Protein AF-A0A4D6LME3-F1 (afdb_monomer_lite)

Secondary structure (DSSP, 8-state):
-HHHHHHSSTTPPP-EEEEETTEEEEHHHHHTTSTTPPP-HHHHHHHHHHHHHHHHHHHSS-S-----THHHHHHHHHHTS-GGGSPPP-HHHHTT---SSS--HHHHTSHHHHHHHHHHHHHHTT--GGG---------PPP--SSSS-HHHHHHHHHHHTTSS--TTTSPPP---HHHHHHHHHHHHHHHHH-TT-TTHHHHHHHTTTT-

InterPro domains:
  IPR038765 Papain-like cysteine peptidase superfamily [SSF54001] (4-190)

Organism: Vigna unguiculata (NCBI:txid3917)

Radius of gyration: 19.84 Å; chains: 1; bounding box: 60×38×53 Å

Structure (mmCIF, N/CA/C/O backbone):
data_AF-A0A4D6LME3-F1
#
_entry.id   AF-A0A4D6LME3-F1
#
loop_
_atom_site.group_PDB
_atom_site.id
_atom_site.type_symbol
_atom_site.label_atom_id
_atom_site.label_alt_id
_atom_site.label_comp_id
_atom_site.label_asym_id
_atom_site.label_entity_id
_atom_site.label_seq_id
_atom_site.pdbx_PDB_ins_code
_atom_site.Cartn_x
_atom_site.Cartn_y
_atom_site.Cartn_z
_atom_site.occupancy
_atom_site.B_iso_or_equiv
_atom_site.auth_seq_id
_atom_site.auth_comp_id
_atom_site.auth_asym_id
_atom_site.auth_atom_id
_atom_site.pdbx_PDB_model_num
ATOM 1 N N . MET A 1 1 ? -17.700 8.109 11.557 1.00 62.59 1 MET A N 1
ATOM 2 C CA . MET A 1 1 ? -16.614 8.624 12.435 1.00 62.59 1 MET A CA 1
ATOM 3 C C . MET A 1 1 ? -16.270 7.686 13.594 1.00 62.59 1 MET A C 1
ATOM 5 O O . MET A 1 1 ? -15.086 7.544 13.867 1.00 62.59 1 MET A O 1
ATOM 9 N N . LYS A 1 2 ? -17.256 7.060 14.263 1.00 80.62 2 LYS A N 1
ATOM 10 C CA . LYS A 1 2 ? -17.036 6.135 15.393 1.00 80.62 2 LYS A CA 1
ATOM 11 C C . LYS A 1 2 ? -16.106 4.972 15.022 1.00 80.62 2 LYS A C 1
ATOM 13 O O . LYS A 1 2 ? -15.060 4.849 15.638 1.00 80.62 2 LYS A O 1
ATOM 18 N N . PHE A 1 3 ? -16.417 4.248 13.941 1.00 87.06 3 PHE A N 1
ATOM 19 C CA . PHE A 1 3 ? -15.610 3.122 13.455 1.00 87.06 3 PHE A CA 1
ATOM 20 C C . PHE A 1 3 ? -14.128 3.457 13.253 1.00 87.06 3 PHE A C 1
ATOM 22 O O . PHE A 1 3 ? -13.277 2.849 13.887 1.00 87.06 3 PHE A O 1
ATOM 29 N N . TYR A 1 4 ? -13.830 4.465 12.424 1.00 89.94 4 TYR A N 1
ATOM 30 C CA . TYR A 1 4 ? -12.456 4.901 12.158 1.00 89.94 4 TYR A CA 1
ATOM 31 C C . TYR A 1 4 ? -11.684 5.159 13.458 1.00 89.94 4 TYR A C 1
ATOM 33 O O . TYR A 1 4 ? -10.621 4.593 13.682 1.00 89.94 4 TYR A O 1
ATOM 41 N N . ARG A 1 5 ? -12.275 5.936 14.375 1.00 89.50 5 ARG A N 1
ATOM 42 C CA . ARG A 1 5 ? -11.654 6.213 15.676 1.00 89.50 5 ARG A CA 1
ATOM 43 C C . ARG A 1 5 ? -11.471 4.950 16.521 1.00 89.50 5 ARG A C 1
ATOM 45 O O . ARG A 1 5 ? -10.542 4.902 17.306 1.00 89.50 5 ARG A O 1
ATOM 52 N N . SER A 1 6 ? -12.325 3.941 16.385 1.00 90.19 6 SER A N 1
ATOM 53 C CA . SER A 1 6 ? -12.212 2.688 17.140 1.00 90.19 6 SER A CA 1
ATOM 54 C C . SER A 1 6 ? -11.055 1.792 16.696 1.00 90.19 6 SER A C 1
ATOM 56 O O . SER A 1 6 ? -10.663 0.930 17.476 1.00 90.19 6 SER A O 1
ATOM 58 N N . ILE A 1 7 ? -10.518 1.975 15.485 1.00 91.38 7 ILE A N 1
ATOM 59 C CA . ILE A 1 7 ? -9.421 1.149 14.948 1.00 91.38 7 ILE A CA 1
ATOM 60 C C . ILE A 1 7 ? -8.102 1.904 14.784 1.00 91.38 7 ILE A C 1
ATOM 62 O O . ILE A 1 7 ? -7.063 1.268 14.670 1.00 91.38 7 ILE A O 1
ATOM 66 N N . THR A 1 8 ? -8.115 3.240 14.803 1.00 93.19 8 THR A N 1
ATOM 67 C CA . THR A 1 8 ? -6.893 4.057 14.703 1.00 93.19 8 THR A CA 1
ATOM 68 C C . THR A 1 8 ? -6.402 4.590 16.053 1.00 93.19 8 THR A C 1
ATOM 70 O O . THR A 1 8 ? -5.669 5.576 16.096 1.00 93.19 8 THR A O 1
ATOM 73 N N . VAL A 1 9 ? -6.858 4.017 17.169 1.00 91.44 9 VAL A N 1
ATOM 74 C CA . VAL A 1 9 ? -6.445 4.412 18.525 1.00 91.44 9 VAL A CA 1
ATOM 75 C C . VAL A 1 9 ? -5.397 3.437 19.042 1.00 91.44 9 VAL A C 1
ATOM 77 O O . VAL A 1 9 ? -5.522 2.228 18.873 1.00 91.44 9 VAL A O 1
ATOM 80 N N . PHE A 1 10 ? -4.367 3.971 19.695 1.00 89.06 10 PHE A N 1
ATOM 81 C CA . PHE A 1 10 ? -3.303 3.166 20.280 1.00 89.06 10 PHE A CA 1
ATOM 82 C C . PHE A 1 10 ? -3.833 2.219 21.369 1.00 89.06 10 PHE A C 1
ATOM 84 O O . PHE A 1 10 ? -4.652 2.611 22.202 1.00 89.06 10 PHE A O 1
ATOM 91 N N . GLY A 1 11 ? -3.312 0.990 21.401 1.00 86.31 11 GLY A N 1
ATOM 92 C CA . GLY A 1 11 ? -3.575 0.028 22.477 1.00 86.31 11 GLY A CA 1
ATOM 93 C C . GLY A 1 11 ? -4.916 -0.707 22.387 1.00 86.31 11 GLY A C 1
ATOM 94 O O . GLY A 1 11 ? -5.325 -1.339 23.361 1.00 86.31 11 GLY A O 1
ATOM 95 N N . VAL A 1 12 ? -5.607 -0.645 21.246 1.00 88.88 12 VAL A N 1
ATOM 96 C CA . VAL A 1 12 ? -6.780 -1.495 20.998 1.00 88.88 12 VAL A CA 1
ATOM 97 C C . VAL A 1 12 ? -6.363 -2.969 20.858 1.00 88.88 12 VAL A C 1
ATOM 99 O O . VAL A 1 12 ? -5.249 -3.245 20.409 1.00 88.88 12 VAL A O 1
ATOM 102 N N . PRO A 1 13 ? -7.220 -3.937 21.238 1.00 90.94 13 PRO A N 1
ATOM 103 C CA . PRO A 1 13 ? -6.917 -5.353 21.047 1.00 90.94 13 PRO A CA 1
ATOM 104 C C . PRO A 1 13 ? -6.618 -5.670 19.581 1.00 90.94 13 PRO A C 1
ATOM 106 O O . PRO A 1 13 ? -7.390 -5.264 18.713 1.00 90.94 13 PRO A O 1
ATOM 109 N N .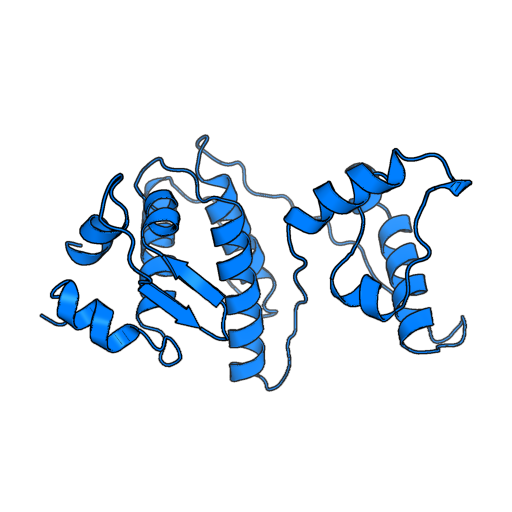 ASN A 1 14 ? -5.540 -6.424 19.329 1.00 93.06 14 ASN A N 1
ATOM 110 C CA . ASN A 1 14 ? -5.163 -6.792 17.968 1.00 93.06 14 ASN A CA 1
ATOM 111 C C . ASN A 1 14 ? -6.294 -7.576 17.284 1.00 93.06 14 ASN A C 1
ATOM 113 O O . ASN A 1 14 ? -6.737 -8.615 17.785 1.00 93.06 14 ASN A O 1
ATOM 117 N N . ARG A 1 15 ? -6.737 -7.081 16.130 1.00 93.81 15 ARG A N 1
ATOM 118 C CA . ARG A 1 15 ? -7.688 -7.742 15.247 1.00 93.81 15 ARG A CA 1
ATOM 119 C C . ARG A 1 15 ? -7.319 -7.473 13.795 1.00 93.81 15 ARG A C 1
ATOM 121 O O . ARG A 1 15 ? -7.075 -6.332 13.417 1.00 93.81 15 ARG A O 1
ATOM 128 N N . VAL A 1 16 ? -7.389 -8.510 12.965 1.00 95.56 16 VAL A N 1
ATOM 129 C CA . VAL A 1 16 ? -7.337 -8.348 11.510 1.00 95.56 16 VAL A CA 1
ATOM 130 C C . VAL A 1 16 ? -8.605 -7.635 11.048 1.00 95.56 16 VAL A C 1
ATOM 132 O O . VAL A 1 16 ? -9.713 -8.124 11.274 1.00 95.56 16 VAL A O 1
ATOM 135 N N . VAL A 1 17 ? -8.449 -6.474 10.411 1.00 95.38 17 VAL A N 1
ATOM 136 C CA . VAL A 1 17 ? -9.572 -5.674 9.896 1.00 95.38 17 VAL A CA 1
ATOM 137 C C . VAL A 1 17 ? -9.708 -5.754 8.380 1.00 95.38 17 VAL A C 1
ATOM 139 O O . VAL A 1 17 ? -10.781 -5.488 7.832 1.00 95.38 17 VAL A O 1
ATOM 142 N N . CYS A 1 18 ? -8.635 -6.145 7.697 1.00 96.69 18 CYS A N 1
ATOM 143 C CA . CYS A 1 18 ? -8.645 -6.374 6.267 1.00 96.69 18 CYS A CA 1
ATOM 144 C C . CYS A 1 18 ? -7.782 -7.576 5.897 1.00 96.69 18 CYS A C 1
ATOM 146 O O . CYS A 1 18 ? -6.656 -7.703 6.375 1.00 96.69 18 CYS A O 1
ATOM 148 N N . ASN A 1 19 ? -8.295 -8.429 5.014 1.00 95.00 19 ASN A N 1
ATOM 149 C CA . ASN A 1 19 ? -7.479 -9.380 4.276 1.00 95.00 19 ASN A CA 1
ATOM 150 C C . ASN A 1 19 ? -7.946 -9.436 2.819 1.00 95.00 19 ASN A C 1
ATOM 152 O O . ASN A 1 19 ? -9.033 -9.942 2.535 1.00 95.00 19 ASN A O 1
ATOM 156 N N . ILE A 1 20 ? -7.128 -8.875 1.925 1.00 90.75 20 ILE A N 1
ATOM 157 C CA . ILE A 1 20 ? -7.354 -8.813 0.477 1.00 90.75 20 ILE A CA 1
ATOM 158 C C . ILE A 1 20 ? -6.149 -9.456 -0.196 1.00 90.75 20 ILE A C 1
ATOM 160 O O . ILE A 1 20 ? -5.017 -9.023 0.013 1.00 90.75 20 ILE A O 1
ATOM 164 N N . ASN A 1 21 ? -6.386 -10.466 -1.036 1.00 87.81 21 ASN A N 1
ATOM 165 C CA . ASN A 1 21 ? -5.321 -11.157 -1.770 1.00 87.81 21 ASN A CA 1
ATOM 166 C C . ASN A 1 21 ? -4.172 -11.625 -0.847 1.00 87.81 21 ASN A C 1
ATOM 168 O O . ASN A 1 21 ? -2.996 -11.382 -1.118 1.00 87.81 21 ASN A O 1
ATOM 172 N N . GLU A 1 22 ? -4.536 -12.237 0.286 1.00 85.50 22 GLU A N 1
ATOM 173 C CA . GLU A 1 22 ? -3.616 -12.745 1.318 1.00 85.50 22 GLU A CA 1
ATOM 174 C C . GLU A 1 22 ? -2.753 -11.669 2.006 1.00 85.50 22 GLU A C 1
ATOM 176 O O . GLU A 1 22 ? -1.909 -11.994 2.840 1.00 85.50 22 GLU A O 1
ATOM 181 N N . GLN A 1 23 ? -2.961 -10.386 1.696 1.00 85.75 23 GLN A N 1
ATOM 182 C CA . GLN A 1 23 ? -2.356 -9.275 2.421 1.00 85.75 23 GLN A CA 1
ATOM 183 C C . GLN A 1 23 ? -3.246 -8.894 3.587 1.00 85.75 23 GLN A C 1
ATOM 185 O O . GLN A 1 23 ? -4.448 -8.714 3.415 1.00 85.75 23 GLN A O 1
ATOM 190 N N . ILE A 1 24 ? -2.643 -8.755 4.761 1.00 91.00 24 ILE A N 1
ATOM 191 C CA . ILE A 1 24 ? -3.340 -8.514 6.021 1.00 91.00 24 ILE A CA 1
ATOM 192 C C . ILE A 1 24 ? -3.074 -7.080 6.474 1.00 91.00 24 ILE A C 1
ATOM 194 O O . ILE A 1 24 ? -1.942 -6.605 6.398 1.00 91.00 24 ILE A O 1
ATOM 198 N N . LEU A 1 25 ? -4.124 -6.423 6.959 1.00 95.00 25 LEU A N 1
ATOM 199 C CA . LEU A 1 25 ? -4.052 -5.184 7.724 1.00 95.00 25 LEU A CA 1
ATOM 200 C C . LEU A 1 25 ? -4.786 -5.406 9.044 1.00 95.00 25 LEU A C 1
ATOM 202 O O . LEU A 1 25 ? -5.969 -5.778 9.053 1.00 95.00 25 LEU A O 1
ATOM 206 N N . ASP A 1 26 ? -4.095 -5.175 10.150 1.00 94.88 26 ASP A N 1
ATOM 207 C CA . ASP A 1 26 ? -4.632 -5.302 11.492 1.00 94.88 26 ASP A CA 1
ATOM 208 C C . ASP A 1 26 ? -4.726 -3.942 12.206 1.00 94.88 26 ASP A C 1
ATOM 210 O O . ASP A 1 26 ? -4.363 -2.879 11.688 1.00 94.88 26 ASP A O 1
ATOM 214 N N . THR A 1 27 ? -5.327 -3.949 13.392 1.00 94.62 27 THR A N 1
ATOM 215 C CA . THR A 1 27 ? -5.535 -2.729 14.178 1.00 94.62 27 THR A CA 1
ATOM 216 C C . THR A 1 27 ? -4.238 -2.073 14.666 1.00 94.62 27 THR A C 1
ATOM 218 O O . THR A 1 27 ? -4.249 -0.871 14.930 1.00 94.62 27 THR A O 1
ATOM 221 N N . ASN A 1 28 ? -3.131 -2.814 14.796 1.00 92.44 28 ASN A N 1
ATOM 222 C CA . ASN A 1 28 ? -1.827 -2.239 15.140 1.00 92.44 28 ASN A CA 1
ATOM 223 C C . ASN A 1 28 ? -1.330 -1.344 14.007 1.00 92.44 28 ASN A C 1
ATOM 225 O O . ASN A 1 28 ? -0.874 -0.231 14.266 1.00 92.44 28 ASN A O 1
ATOM 229 N N . GLU A 1 29 ? -1.474 -1.793 12.759 1.00 92.94 29 GLU A N 1
ATOM 230 C CA . GLU A 1 29 ? -1.124 -0.981 11.594 1.00 92.94 29 GLU A CA 1
ATOM 231 C C . GLU A 1 29 ? -2.115 0.180 11.391 1.00 92.94 29 GLU A C 1
ATOM 233 O O . GLU A 1 29 ? -1.721 1.295 11.034 1.00 92.94 29 GLU A O 1
ATOM 238 N N . CYS A 1 30 ? -3.409 -0.033 11.665 1.00 94.62 30 CYS A N 1
ATOM 239 C CA . CYS A 1 30 ? -4.424 1.025 11.571 1.00 94.62 30 CYS A CA 1
ATOM 240 C C . CYS A 1 30 ? -4.175 2.196 12.528 1.00 94.62 30 CYS A C 1
ATOM 242 O O . CYS A 1 30 ? -4.560 3.324 12.207 1.00 94.62 30 CYS A O 1
ATOM 244 N N . TRP A 1 31 ? -3.511 1.986 13.669 1.00 94.06 31 TRP A N 1
ATOM 245 C CA . TRP A 1 31 ? -3.117 3.089 14.553 1.00 94.06 31 TRP A CA 1
ATOM 246 C C . TRP A 1 31 ? -2.273 4.147 13.823 1.00 94.06 31 TRP A C 1
ATOM 248 O O . TRP A 1 31 ? -2.500 5.339 14.028 1.00 94.06 31 TRP A O 1
ATOM 258 N N . GLY A 1 32 ? -1.411 3.745 12.882 1.00 94.19 32 GLY A N 1
ATOM 259 C CA . GLY A 1 32 ? -0.600 4.665 12.075 1.00 94.19 32 GLY A CA 1
ATOM 260 C C . GLY A 1 32 ? -1.412 5.628 11.197 1.00 94.19 32 GLY A C 1
ATOM 261 O O . GLY A 1 32 ? -0.898 6.666 10.778 1.00 94.19 32 GLY A O 1
ATOM 262 N N . PHE A 1 33 ? -2.695 5.333 10.950 1.00 95.56 33 PHE A N 1
ATOM 263 C CA . PHE A 1 33 ? -3.623 6.235 10.260 1.00 95.56 33 PHE A CA 1
ATOM 264 C C . PHE A 1 33 ? -4.236 7.289 11.189 1.00 95.56 33 PHE A C 1
ATOM 266 O O . PHE A 1 33 ? -4.822 8.260 10.706 1.00 95.56 33 PHE A O 1
ATOM 273 N N . GLY A 1 34 ? -4.084 7.161 12.507 1.00 93.88 34 GLY A N 1
ATOM 274 C CA . GLY A 1 34 ? -4.557 8.139 13.483 1.00 93.88 34 GLY A CA 1
ATOM 275 C C . GLY A 1 34 ? -4.062 9.570 13.197 1.00 93.88 34 GLY A C 1
ATOM 276 O O . GLY A 1 34 ? -3.040 9.758 12.530 1.00 93.88 34 GLY A O 1
ATOM 277 N N . PRO A 1 35 ? -4.784 10.608 13.661 1.00 93.00 35 PRO A N 1
ATOM 278 C CA . PRO A 1 35 ? -4.351 11.991 13.482 1.00 93.00 35 PRO A CA 1
ATOM 279 C C . PRO A 1 35 ? -2.957 12.235 14.069 1.00 93.00 35 PRO A C 1
ATOM 281 O O . PRO A 1 35 ? -2.742 12.006 15.255 1.00 93.00 35 PRO A O 1
ATOM 284 N N . GLY A 1 36 ? -2.028 12.731 13.247 1.00 91.44 36 GLY A N 1
ATOM 285 C CA . GLY A 1 36 ? -0.651 13.018 13.668 1.00 91.44 36 GLY A CA 1
ATOM 286 C C . GLY A 1 36 ? 0.284 11.807 13.728 1.00 91.44 36 GLY A C 1
ATOM 287 O O . GLY A 1 36 ? 1.456 11.976 14.063 1.00 91.44 36 GLY A O 1
ATOM 288 N N . GLU A 1 37 ? -0.201 10.611 13.389 1.00 94.38 37 GLU A N 1
ATOM 289 C CA . GLU A 1 37 ? 0.580 9.377 13.465 1.00 94.38 37 GLU A CA 1
ATOM 290 C C . GLU A 1 37 ? 1.277 9.040 12.149 1.00 94.38 37 GLU A C 1
ATOM 292 O O . GLU A 1 37 ? 0.879 9.470 11.062 1.00 94.38 37 GLU A O 1
ATOM 297 N N . LYS A 1 38 ? 2.344 8.248 12.245 1.00 92.75 38 LYS A N 1
ATOM 298 C CA . LYS A 1 38 ? 3.089 7.759 11.083 1.00 92.75 38 LYS A CA 1
ATOM 299 C C . LYS A 1 38 ? 2.555 6.397 10.680 1.00 92.75 38 LYS A C 1
ATOM 301 O O . LYS A 1 38 ? 2.538 5.481 11.496 1.00 92.75 38 LYS A O 1
ATOM 306 N N . VAL A 1 39 ? 2.199 6.249 9.408 1.00 91.81 39 VAL A N 1
ATOM 307 C CA . VAL A 1 39 ? 2.009 4.914 8.840 1.00 91.81 39 VAL A CA 1
ATOM 308 C C . VAL A 1 39 ? 3.365 4.226 8.730 1.00 91.81 39 VAL A C 1
ATOM 310 O O . VAL A 1 39 ? 4.367 4.857 8.382 1.00 91.81 39 VAL A O 1
ATOM 313 N N . ASP A 1 40 ? 3.404 2.944 9.062 1.00 84.75 40 ASP A N 1
ATOM 314 C CA . ASP A 1 40 ? 4.622 2.155 8.966 1.00 84.75 40 ASP A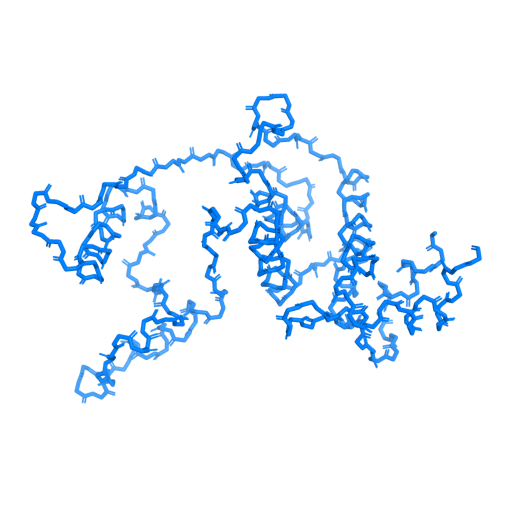 CA 1
ATOM 315 C C . ASP A 1 40 ? 4.851 1.624 7.538 1.00 84.75 40 ASP A C 1
ATOM 317 O O . ASP A 1 40 ? 4.042 1.784 6.619 1.00 84.75 40 ASP A O 1
ATOM 321 N N . ASN A 1 41 ? 5.994 0.971 7.345 1.00 81.38 41 ASN A N 1
ATOM 322 C CA . ASN A 1 41 ? 6.353 0.394 6.053 1.00 81.38 41 ASN A CA 1
ATOM 323 C C . ASN A 1 41 ? 5.461 -0.797 5.657 1.00 81.38 41 ASN A C 1
ATOM 325 O O . ASN A 1 41 ? 5.365 -1.100 4.467 1.00 81.38 41 ASN A O 1
ATOM 329 N N . MET A 1 42 ? 4.832 -1.476 6.622 1.00 83.94 42 MET A N 1
ATOM 330 C CA . MET A 1 42 ? 3.943 -2.612 6.361 1.00 83.94 42 MET A CA 1
ATOM 331 C C . MET A 1 42 ? 2.628 -2.134 5.756 1.00 83.94 42 MET A C 1
ATOM 333 O O . MET A 1 42 ? 2.153 -2.729 4.794 1.00 83.94 42 MET A O 1
ATOM 337 N N . VAL A 1 43 ? 2.106 -0.999 6.219 1.00 89.44 43 VAL A N 1
ATOM 338 C CA . VAL A 1 43 ? 0.962 -0.313 5.611 1.00 89.44 43 VAL A CA 1
ATOM 339 C C . VAL A 1 43 ? 1.257 0.095 4.173 1.00 89.44 43 VAL A C 1
ATOM 341 O O . VAL A 1 43 ? 0.423 -0.107 3.291 1.00 89.44 43 VAL A O 1
ATOM 344 N N . VAL A 1 44 ? 2.432 0.676 3.916 1.00 88.12 44 VAL A N 1
ATOM 345 C CA . VAL A 1 44 ? 2.818 1.088 2.556 1.00 88.12 44 VAL A CA 1
ATOM 346 C C . VAL A 1 44 ? 2.906 -0.131 1.634 1.00 88.12 44 VAL A C 1
ATOM 348 O O . VAL A 1 44 ? 2.420 -0.085 0.505 1.00 88.12 44 VAL A O 1
ATOM 351 N N . LEU A 1 45 ? 3.456 -1.243 2.132 1.00 84.31 45 LEU A N 1
ATOM 352 C CA . LEU A 1 45 ? 3.502 -2.515 1.412 1.00 84.31 45 LEU A CA 1
ATOM 353 C C . LEU A 1 45 ? 2.099 -3.075 1.138 1.00 84.31 45 LEU A C 1
ATOM 355 O O . LEU A 1 45 ? 1.797 -3.435 -0.000 1.00 84.31 45 LEU A O 1
ATOM 359 N N . PHE A 1 46 ? 1.245 -3.117 2.162 1.00 88.88 46 PHE A N 1
ATOM 360 C CA . PHE A 1 46 ? -0.140 -3.567 2.061 1.00 88.88 46 PHE A CA 1
ATOM 361 C C . PHE A 1 46 ? -0.902 -2.752 1.014 1.00 88.88 46 PHE A C 1
ATOM 363 O O . PHE A 1 46 ? -1.484 -3.319 0.085 1.00 88.88 46 PHE A O 1
ATOM 370 N N . GLY A 1 47 ? -0.871 -1.422 1.136 1.00 89.44 47 GLY A N 1
ATOM 371 C CA . GLY A 1 47 ? -1.571 -0.515 0.232 1.00 89.44 47 GLY A CA 1
ATOM 372 C C . GLY A 1 47 ? -1.078 -0.673 -1.198 1.00 89.44 47 GLY A C 1
ATOM 373 O O . GLY A 1 47 ? -1.882 -0.754 -2.125 1.00 89.44 47 GLY A O 1
ATOM 374 N N . GLY A 1 48 ? 0.231 -0.824 -1.364 1.00 86.94 48 GLY A N 1
ATOM 375 C CA . GLY A 1 48 ? 0.834 -1.044 -2.657 1.00 86.94 48 GLY A CA 1
ATOM 376 C C . GLY A 1 48 ? 0.403 -2.340 -3.361 1.00 86.94 48 GLY A C 1
ATOM 377 O O . GLY A 1 48 ? -0.134 -2.320 -4.475 1.00 86.94 48 GLY A O 1
ATOM 378 N N . ILE A 1 49 ? 0.555 -3.481 -2.685 1.00 85.69 49 ILE A N 1
ATOM 379 C CA . ILE A 1 49 ? 0.134 -4.783 -3.228 1.00 85.69 49 ILE A CA 1
ATOM 380 C C . ILE A 1 49 ? -1.374 -4.783 -3.512 1.00 85.69 49 ILE A C 1
ATOM 382 O O . ILE A 1 49 ? -1.813 -5.286 -4.550 1.00 85.69 49 ILE A O 1
ATOM 386 N N . THR A 1 50 ? -2.165 -4.169 -2.631 1.00 89.31 50 THR A N 1
ATOM 387 C CA . THR A 1 50 ? -3.617 -4.037 -2.803 1.00 89.31 50 THR A CA 1
ATOM 388 C C . THR A 1 50 ? -3.964 -3.216 -4.049 1.00 89.31 50 THR A C 1
ATOM 390 O O . THR A 1 50 ? -4.844 -3.609 -4.815 1.00 89.31 50 THR A O 1
ATOM 393 N N . MET A 1 51 ? -3.238 -2.128 -4.332 1.00 88.19 51 MET A N 1
ATOM 394 C CA . MET A 1 51 ? -3.410 -1.355 -5.570 1.00 88.19 51 MET A CA 1
ATOM 395 C C . MET A 1 51 ? -3.101 -2.192 -6.818 1.00 88.19 51 MET A C 1
ATOM 397 O O . MET A 1 51 ? -3.890 -2.176 -7.764 1.00 88.19 51 MET A O 1
ATOM 401 N N . MET A 1 52 ? -2.006 -2.964 -6.826 1.00 85.25 52 MET A N 1
ATOM 402 C CA . MET A 1 52 ? -1.680 -3.876 -7.936 1.00 85.25 52 MET A CA 1
ATOM 403 C C . MET A 1 52 ? -2.776 -4.930 -8.146 1.00 85.25 52 MET A C 1
ATOM 405 O O . MET A 1 52 ? -3.173 -5.217 -9.279 1.00 85.25 52 MET A O 1
ATOM 409 N N . TYR A 1 53 ? -3.299 -5.490 -7.054 1.00 87.19 53 TYR A N 1
ATOM 410 C CA . TYR A 1 53 ? -4.410 -6.437 -7.095 1.00 87.19 53 TYR A CA 1
ATOM 411 C C . TYR A 1 53 ? -5.676 -5.797 -7.685 1.00 87.19 53 TYR A C 1
ATOM 413 O O . TYR A 1 53 ? -6.304 -6.371 -8.578 1.00 87.19 53 TYR A O 1
ATOM 421 N N . PHE A 1 54 ? -6.018 -4.574 -7.277 1.00 88.81 54 PHE A N 1
ATOM 422 C CA . PHE A 1 54 ? -7.161 -3.850 -7.832 1.00 88.81 54 PHE A CA 1
ATOM 423 C C . PHE A 1 54 ? -7.004 -3.533 -9.322 1.00 88.81 54 PHE A C 1
ATOM 425 O O . PHE A 1 54 ? -7.990 -3.605 -10.059 1.00 88.81 54 PHE A O 1
ATOM 432 N N . GLU A 1 55 ? -5.792 -3.247 -9.802 1.00 84.69 55 GLU A N 1
ATOM 433 C CA . GLU A 1 55 ? -5.531 -3.120 -11.241 1.00 84.69 55 GLU A CA 1
ATOM 434 C C . GLU A 1 55 ? -5.782 -4.425 -11.987 1.00 84.69 55 GLU A C 1
ATOM 436 O O . GLU A 1 55 ? -6.514 -4.430 -12.978 1.00 84.69 55 GLU A O 1
ATOM 441 N N . ARG A 1 56 ? -5.218 -5.533 -11.492 1.00 84.81 56 ARG A N 1
ATOM 442 C CA . ARG A 1 56 ? -5.419 -6.868 -12.066 1.00 84.81 56 ARG A CA 1
ATOM 443 C C . ARG A 1 56 ? -6.902 -7.210 -12.132 1.00 84.81 56 ARG A C 1
ATOM 445 O O . ARG A 1 56 ? -7.365 -7.661 -13.176 1.00 84.81 56 ARG A O 1
ATOM 452 N N . ARG A 1 57 ? -7.641 -6.957 -11.049 1.00 86.25 57 ARG A N 1
ATOM 453 C CA . ARG A 1 57 ? -9.091 -7.168 -10.961 1.00 86.25 57 ARG A CA 1
ATOM 454 C C . ARG A 1 57 ? -9.850 -6.319 -11.980 1.00 86.25 57 ARG A C 1
ATOM 456 O O . ARG A 1 57 ? -10.785 -6.809 -12.604 1.00 86.25 57 ARG A O 1
ATOM 463 N N . ARG A 1 58 ? -9.447 -5.060 -12.175 1.00 87.06 58 ARG A N 1
ATOM 464 C CA . ARG A 1 58 ? -10.141 -4.110 -13.058 1.00 87.06 58 ARG A CA 1
ATOM 465 C C . ARG A 1 58 ? -9.806 -4.274 -14.545 1.00 87.06 58 ARG A C 1
ATOM 467 O O . ARG A 1 58 ? -10.686 -4.063 -15.373 1.00 87.06 58 ARG A O 1
ATOM 474 N N . TYR A 1 59 ? -8.563 -4.606 -14.893 1.00 84.25 59 TYR A N 1
ATOM 475 C CA . TYR A 1 59 ? -8.074 -4.617 -16.283 1.00 84.25 59 TYR A CA 1
ATOM 476 C C . TYR A 1 59 ? -7.620 -5.997 -16.785 1.00 84.25 59 TYR A C 1
ATOM 478 O O . TYR A 1 59 ? -7.223 -6.123 -17.943 1.00 84.25 59 TYR A O 1
ATOM 486 N N . GLY A 1 60 ? -7.604 -7.026 -15.932 1.00 79.75 60 GLY A N 1
ATOM 487 C CA . GLY A 1 60 ? -7.061 -8.357 -16.244 1.00 79.75 60 GLY A CA 1
ATOM 488 C C . GLY A 1 60 ? -5.526 -8.436 -16.227 1.00 79.75 60 GLY A C 1
ATOM 489 O O . GLY A 1 60 ? -4.943 -9.518 -16.307 1.00 79.75 60 GLY A O 1
ATOM 490 N N . HIS A 1 61 ? -4.839 -7.306 -16.072 1.00 78.38 61 HIS A N 1
ATOM 491 C CA . HIS A 1 61 ? -3.386 -7.208 -15.972 1.00 78.38 61 HIS A CA 1
ATOM 492 C C . HIS A 1 61 ? -2.996 -6.092 -15.006 1.00 78.38 61 HIS A C 1
ATOM 494 O O . HIS A 1 61 ? -3.774 -5.178 -14.740 1.00 78.38 61 HIS A O 1
ATOM 500 N N . VAL A 1 62 ? -1.786 -6.199 -14.472 1.00 75.75 62 VAL A N 1
ATOM 501 C CA . VAL A 1 62 ? -1.186 -5.173 -13.624 1.00 75.75 62 VAL A CA 1
ATOM 502 C C . VAL A 1 62 ? -0.454 -4.186 -14.530 1.00 75.75 62 VAL A C 1
ATOM 504 O O . VAL A 1 62 ? 0.248 -4.614 -15.447 1.00 75.75 62 VAL A O 1
ATOM 507 N N . LYS A 1 63 ? -0.624 -2.884 -14.295 1.00 73.56 63 LYS A N 1
ATOM 508 C CA . LYS A 1 63 ? 0.065 -1.829 -15.054 1.00 73.56 63 LYS A CA 1
ATOM 509 C C . LYS A 1 63 ? 1.324 -1.340 -14.341 1.00 73.56 63 LYS A C 1
ATOM 511 O O . LYS A 1 63 ? 2.220 -0.822 -14.998 1.00 73.56 63 LYS A O 1
ATOM 516 N N . ARG A 1 64 ? 1.406 -1.526 -13.017 1.00 75.06 64 ARG A N 1
ATOM 517 C CA . ARG A 1 64 ? 2.548 -1.128 -12.179 1.00 75.06 64 ARG A CA 1
ATOM 518 C C . ARG A 1 64 ? 3.051 -2.267 -11.311 1.00 75.06 64 ARG A C 1
ATOM 520 O O . ARG A 1 64 ? 2.269 -2.929 -10.643 1.00 75.06 64 ARG A O 1
ATOM 527 N N . ILE A 1 65 ? 4.363 -2.435 -11.229 1.00 71.88 65 ILE A N 1
ATOM 528 C CA . ILE A 1 65 ? 4.974 -3.394 -10.307 1.00 71.88 65 ILE A CA 1
ATOM 529 C C . ILE A 1 65 ? 5.610 -2.617 -9.161 1.00 71.88 65 ILE A C 1
ATOM 531 O O . ILE A 1 65 ? 6.423 -1.726 -9.391 1.00 71.88 65 ILE A O 1
ATOM 535 N N . GLN A 1 66 ? 5.233 -2.956 -7.932 1.00 70.75 66 GLN A N 1
ATOM 536 C CA . GLN A 1 66 ? 5.805 -2.375 -6.725 1.00 70.75 66 GLN A CA 1
ATOM 537 C C . GLN A 1 66 ? 6.618 -3.421 -5.975 1.00 70.75 66 GLN A C 1
ATOM 539 O O . GLN A 1 66 ? 6.201 -4.569 -5.819 1.00 70.75 66 GLN A O 1
ATOM 544 N N . PHE A 1 67 ? 7.791 -3.007 -5.506 1.00 64.50 67 PHE A N 1
ATOM 545 C CA . PHE A 1 67 ? 8.707 -3.864 -4.766 1.00 64.50 67 PHE A CA 1
ATOM 546 C C . PHE A 1 67 ? 8.547 -3.662 -3.254 1.00 64.50 67 PHE A C 1
ATOM 548 O O . PHE A 1 67 ? 8.216 -2.573 -2.788 1.00 64.50 67 PHE A O 1
ATOM 555 N N . ASN A 1 68 ? 8.792 -4.723 -2.478 1.00 57.97 68 ASN A N 1
ATOM 556 C CA . ASN A 1 68 ? 8.735 -4.682 -1.014 1.00 57.97 68 ASN A CA 1
ATOM 557 C C . ASN A 1 68 ? 9.803 -3.712 -0.454 1.00 57.97 68 ASN A C 1
ATOM 559 O O . ASN A 1 68 ? 10.901 -3.702 -0.982 1.00 57.97 68 ASN A O 1
ATOM 563 N N . PRO A 1 69 ? 9.564 -2.917 0.603 1.00 51.94 69 PRO A N 1
ATOM 564 C CA . PRO A 1 69 ? 10.587 -2.044 1.196 1.00 51.94 69 PRO A CA 1
ATOM 565 C C . PRO A 1 69 ? 11.672 -2.761 2.037 1.00 51.94 69 PRO A C 1
ATOM 567 O O . PRO A 1 69 ? 12.812 -2.294 2.081 1.00 51.94 69 PRO A O 1
ATOM 570 N N . LEU A 1 70 ? 11.387 -3.912 2.674 1.00 50.31 70 LEU A N 1
ATOM 571 C CA . LEU A 1 70 ? 12.383 -4.739 3.411 1.00 50.31 70 LEU A CA 1
ATOM 572 C C . LEU A 1 70 ? 13.472 -5.311 2.510 1.00 50.31 70 LEU A C 1
ATOM 574 O O . LEU A 1 70 ? 14.546 -5.733 2.952 1.00 50.31 70 LEU A O 1
ATOM 578 N N . TYR A 1 71 ? 13.167 -5.293 1.231 1.00 47.16 71 TYR A N 1
ATOM 579 C CA . TYR A 1 71 ? 14.055 -5.608 0.164 1.00 47.16 71 TYR A CA 1
ATOM 580 C C . TYR A 1 71 ? 15.452 -4.959 0.293 1.00 47.16 71 TYR A C 1
ATOM 582 O O . TYR A 1 71 ? 16.488 -5.628 0.229 1.00 47.16 71 TYR A O 1
ATOM 590 N N . THR A 1 72 ? 15.468 -3.651 0.548 1.00 45.44 72 THR A N 1
ATOM 591 C CA . THR A 1 72 ? 16.663 -2.809 0.638 1.00 45.44 72 THR A CA 1
ATOM 592 C C . THR A 1 72 ? 17.604 -3.323 1.733 1.00 45.44 72 THR A C 1
ATOM 594 O O . THR A 1 72 ? 18.790 -3.565 1.495 1.00 45.44 72 THR A O 1
ATOM 597 N N . THR A 1 73 ? 17.072 -3.597 2.921 1.00 43.97 73 THR A N 1
ATOM 598 C CA . THR A 1 73 ? 17.852 -3.964 4.113 1.00 43.97 73 THR A CA 1
ATOM 599 C C . THR A 1 73 ? 18.483 -5.359 4.030 1.00 43.97 73 THR A C 1
ATOM 601 O O . THR A 1 73 ? 19.621 -5.558 4.479 1.00 43.97 73 THR A O 1
ATOM 604 N N . HIS A 1 74 ? 17.793 -6.334 3.430 1.00 46.38 74 HIS A N 1
ATOM 605 C CA . HIS A 1 74 ? 18.315 -7.699 3.289 1.00 46.38 74 HIS A CA 1
ATOM 606 C C . HIS A 1 74 ? 19.524 -7.774 2.344 1.00 46.38 74 HIS A C 1
ATOM 608 O O . HIS A 1 74 ? 20.522 -8.424 2.669 1.00 46.38 74 HIS A O 1
ATOM 614 N N . VAL A 1 75 ? 19.495 -7.037 1.232 1.00 44.97 75 VAL A N 1
ATOM 615 C CA . VAL A 1 75 ? 20.616 -6.970 0.280 1.00 44.97 75 VAL A CA 1
ATOM 616 C C . VAL A 1 75 ? 21.837 -6.236 0.853 1.00 44.97 75 VAL A C 1
ATOM 618 O O . VAL A 1 75 ? 22.979 -6.659 0.637 1.00 44.97 75 VAL A O 1
ATOM 621 N N . LEU A 1 76 ? 21.632 -5.204 1.679 1.00 43.72 76 LEU A N 1
ATOM 622 C CA . LEU A 1 76 ? 22.728 -4.503 2.373 1.00 43.72 76 LEU A CA 1
ATOM 623 C C . LEU A 1 76 ? 23.494 -5.403 3.339 1.00 43.72 76 LEU A C 1
ATOM 625 O O . LEU A 1 76 ? 24.700 -5.253 3.523 1.00 43.72 76 LEU A O 1
ATOM 629 N N . THR A 1 77 ? 22.794 -6.331 3.980 1.00 49.47 77 THR A N 1
ATOM 630 C CA . THR A 1 77 ? 23.377 -7.171 5.025 1.00 49.47 77 THR A CA 1
ATOM 631 C C . THR A 1 77 ? 24.256 -8.272 4.426 1.00 49.47 77 THR A C 1
ATOM 633 O O . THR A 1 77 ? 25.337 -8.552 4.948 1.00 49.47 77 THR A O 1
ATOM 636 N N . ASP A 1 78 ? 23.843 -8.859 3.299 1.00 45.34 78 ASP A N 1
ATOM 637 C CA . ASP A 1 78 ? 24.603 -9.925 2.631 1.00 45.34 78 ASP A CA 1
ATOM 638 C C . ASP A 1 78 ? 25.780 -9.378 1.796 1.00 45.34 78 ASP A C 1
ATOM 640 O O . ASP A 1 78 ? 26.862 -9.968 1.779 1.00 45.34 78 ASP A O 1
ATOM 644 N N . SER A 1 79 ? 25.646 -8.187 1.199 1.00 42.75 79 SER A N 1
ATOM 645 C CA . SER A 1 79 ? 26.729 -7.520 0.448 1.00 42.75 79 SER A CA 1
ATOM 646 C C . SER A 1 79 ? 27.935 -7.122 1.315 1.00 42.75 79 SER A C 1
ATOM 648 O O . SER A 1 79 ? 29.075 -7.141 0.835 1.00 42.75 79 SER A O 1
ATOM 650 N N . ARG A 1 80 ? 27.718 -6.852 2.611 1.00 47.31 80 ARG A N 1
ATOM 651 C CA . ARG A 1 80 ? 28.773 -6.591 3.612 1.00 47.31 80 ARG A CA 1
ATOM 652 C C . ARG A 1 80 ? 29.614 -7.829 3.956 1.00 47.31 80 ARG A C 1
ATOM 654 O O . ARG A 1 80 ? 30.637 -7.703 4.626 1.00 47.31 80 ARG A O 1
ATOM 661 N N . ARG A 1 81 ? 29.230 -9.028 3.499 1.00 53.91 81 ARG A N 1
ATOM 662 C CA . ARG A 1 81 ? 30.013 -10.260 3.686 1.00 53.91 81 ARG A CA 1
ATOM 663 C C . ARG A 1 81 ? 31.135 -10.367 2.646 1.00 53.91 81 ARG A C 1
ATOM 665 O O . ARG A 1 81 ? 31.009 -9.902 1.510 1.00 53.91 81 ARG A O 1
ATOM 672 N N . MET A 1 82 ? 32.239 -11.020 3.021 1.00 38.47 82 MET A N 1
ATOM 673 C CA . MET A 1 82 ? 33.365 -11.303 2.116 1.00 38.47 82 MET A CA 1
ATOM 674 C C . MET A 1 82 ? 32.900 -12.090 0.884 1.00 38.47 82 MET A C 1
ATOM 676 O O . MET A 1 82 ? 32.102 -13.011 1.031 1.00 38.47 82 MET A O 1
ATOM 680 N N . LYS A 1 83 ? 33.437 -11.778 -0.307 1.00 43.94 83 LYS A N 1
ATOM 681 C CA . LYS A 1 83 ? 33.000 -12.339 -1.607 1.00 43.94 83 LYS A CA 1
ATOM 682 C C . LYS A 1 83 ? 32.833 -13.865 -1.618 1.00 43.94 83 LYS A C 1
ATOM 684 O O . LYS A 1 83 ? 31.850 -14.354 -2.152 1.00 43.94 83 LYS A O 1
ATOM 689 N N . VAL A 1 84 ? 33.741 -14.599 -0.976 1.00 53.44 84 VAL A N 1
ATOM 690 C CA . VAL A 1 84 ? 33.717 -16.074 -0.886 1.00 53.44 84 VAL A CA 1
ATOM 691 C C . VAL A 1 84 ? 32.622 -16.639 0.030 1.00 53.44 84 VAL A C 1
ATOM 693 O O . VAL A 1 84 ? 32.333 -17.827 -0.021 1.00 53.44 84 VAL A O 1
ATOM 696 N N . LYS A 1 85 ? 32.024 -15.802 0.886 1.00 49.28 85 LYS A N 1
ATOM 697 C CA . LYS A 1 85 ? 30.925 -16.154 1.801 1.00 49.28 85 LYS A CA 1
ATOM 698 C C . LYS A 1 85 ? 29.559 -15.657 1.316 1.00 49.28 85 LYS A C 1
ATOM 700 O O . LYS A 1 85 ? 28.573 -15.836 2.027 1.00 49.28 85 LYS A O 1
ATOM 705 N N . ARG A 1 86 ? 29.500 -15.003 0.152 1.00 52.53 86 ARG A N 1
ATOM 706 C CA . ARG A 1 86 ? 28.245 -14.547 -0.457 1.00 52.53 86 ARG A CA 1
ATOM 707 C C . ARG A 1 86 ? 27.545 -15.742 -1.096 1.00 52.53 86 ARG A C 1
ATOM 709 O O . ARG A 1 86 ? 28.198 -16.574 -1.726 1.00 52.53 86 ARG A O 1
ATOM 716 N N . ARG A 1 87 ? 26.232 -15.851 -0.908 1.00 50.41 87 ARG A N 1
ATOM 717 C CA . ARG A 1 87 ? 25.444 -16.946 -1.489 1.00 50.41 87 ARG A CA 1
ATOM 718 C C . ARG A 1 87 ? 25.268 -16.709 -2.996 1.00 50.41 87 ARG A C 1
ATOM 720 O O . ARG A 1 87 ? 25.130 -15.568 -3.423 1.00 50.41 87 ARG A O 1
ATOM 727 N N . GLN A 1 88 ? 25.277 -17.772 -3.800 1.00 45.19 88 GLN A N 1
ATOM 728 C CA . GLN A 1 88 ? 24.955 -17.689 -5.230 1.00 45.19 88 GLN A CA 1
ATOM 729 C C . GLN A 1 88 ? 23.430 -17.573 -5.389 1.00 45.19 88 GLN A C 1
ATOM 731 O O . GLN A 1 88 ? 22.705 -18.413 -4.858 1.00 45.19 88 GLN A O 1
ATOM 736 N N . LEU A 1 89 ? 22.958 -16.522 -6.065 1.00 45.03 89 LEU A N 1
ATOM 737 C CA . LEU A 1 89 ? 21.533 -16.210 -6.243 1.00 45.03 89 LEU A CA 1
ATOM 738 C C . LEU A 1 89 ? 21.015 -16.758 -7.587 1.00 45.03 89 LEU A C 1
ATOM 740 O O . LEU A 1 89 ? 21.737 -16.755 -8.584 1.00 45.03 89 LEU A O 1
ATOM 744 N N . THR A 1 90 ? 19.764 -17.209 -7.615 1.00 46.97 90 THR A N 1
ATOM 745 C CA . THR A 1 90 ? 19.052 -17.812 -8.756 1.00 46.97 90 THR A CA 1
ATOM 746 C C . THR A 1 90 ? 17.882 -16.932 -9.229 1.00 46.97 90 THR A C 1
ATOM 748 O O . THR A 1 90 ? 17.467 -16.010 -8.530 1.00 46.97 90 THR A O 1
ATOM 751 N N . LEU A 1 91 ? 17.287 -17.219 -10.398 1.00 38.25 91 LEU A N 1
ATOM 752 C CA . LEU A 1 91 ? 16.121 -16.481 -10.934 1.00 38.25 91 LEU A CA 1
ATOM 753 C C . LEU A 1 91 ? 14.901 -16.512 -9.985 1.00 38.25 91 LEU A C 1
ATOM 755 O O . LEU A 1 91 ? 14.082 -15.599 -9.978 1.00 38.25 91 LEU A O 1
ATOM 759 N N . LYS A 1 92 ? 14.811 -17.550 -9.143 1.00 45.81 92 LYS A N 1
ATOM 760 C CA . LYS A 1 92 ? 13.789 -17.688 -8.100 1.00 45.81 92 LYS A CA 1
ATOM 761 C C . LYS A 1 92 ? 14.042 -16.764 -6.903 1.00 45.81 92 LYS A C 1
ATOM 763 O O . LYS A 1 92 ? 13.095 -16.397 -6.220 1.00 45.81 92 LYS A O 1
ATOM 768 N N . ASP A 1 93 ? 15.295 -16.363 -6.688 1.00 43.91 93 ASP A N 1
ATOM 769 C CA . ASP A 1 93 ? 15.675 -15.374 -5.682 1.00 43.91 93 ASP A CA 1
ATOM 770 C C . ASP A 1 93 ? 15.352 -13.955 -6.191 1.00 43.91 93 ASP A C 1
ATOM 772 O O . ASP A 1 93 ? 14.735 -13.177 -5.480 1.00 43.91 93 ASP A O 1
ATOM 776 N N . TYR A 1 94 ? 15.604 -13.635 -7.464 1.00 40.41 94 TYR A N 1
ATOM 777 C CA . TYR A 1 94 ? 15.253 -12.328 -8.061 1.00 40.41 94 TYR A CA 1
ATOM 778 C C . TYR A 1 94 ? 13.760 -11.942 -7.965 1.00 40.41 94 TYR A C 1
ATOM 780 O O . TYR A 1 94 ? 13.430 -10.758 -7.963 1.00 40.41 94 TYR A O 1
ATOM 788 N N . LEU A 1 95 ? 12.853 -12.915 -7.829 1.00 44.12 95 LEU A N 1
ATOM 789 C CA . LEU A 1 95 ? 11.404 -12.690 -7.711 1.00 44.12 95 LEU A CA 1
ATOM 790 C C . LEU A 1 95 ? 10.969 -11.988 -6.416 1.00 44.12 95 LEU A C 1
ATOM 792 O O . LEU A 1 95 ? 9.835 -11.523 -6.336 1.00 44.12 95 LEU A O 1
ATOM 796 N N . ALA A 1 96 ? 11.845 -11.884 -5.420 1.00 39.38 96 ALA A N 1
ATOM 797 C CA . ALA A 1 96 ? 11.553 -11.182 -4.175 1.00 39.38 96 ALA A CA 1
ATOM 798 C C . ALA A 1 96 ? 12.371 -9.886 -4.010 1.00 39.38 96 ALA A C 1
ATOM 800 O O . ALA A 1 96 ? 12.226 -9.233 -2.970 1.00 39.38 96 ALA A O 1
ATOM 801 N N . TYR A 1 97 ? 13.236 -9.516 -4.982 1.00 47.53 97 TYR A N 1
ATOM 802 C CA . TYR A 1 97 ? 14.473 -8.814 -4.629 1.00 47.53 97 TYR A CA 1
ATOM 803 C C . TYR A 1 97 ? 15.139 -7.762 -5.614 1.00 47.53 97 TYR A C 1
ATOM 805 O O . TYR A 1 97 ? 16.087 -8.155 -6.279 1.00 47.53 97 TYR A O 1
ATOM 813 N N . PHE A 1 98 ? 14.870 -6.423 -5.643 1.00 42.59 98 PHE A N 1
ATOM 814 C CA . PHE A 1 98 ? 15.725 -5.423 -6.413 1.00 42.59 98 PHE A CA 1
ATOM 815 C C . PHE A 1 98 ? 16.348 -4.165 -5.730 1.00 42.59 98 PHE A C 1
ATOM 817 O O . PHE A 1 98 ? 15.603 -3.282 -5.321 1.00 42.59 98 PHE A O 1
ATOM 824 N N . CYS A 1 99 ? 17.688 -3.918 -5.804 1.00 35.44 99 CYS A N 1
ATOM 825 C CA . CYS A 1 99 ? 18.842 -3.915 -4.821 1.00 35.44 99 CYS A CA 1
ATOM 826 C C . CYS A 1 99 ? 18.982 -2.663 -3.939 1.00 35.44 99 CYS A C 1
ATOM 828 O O . CYS A 1 99 ? 18.520 -1.601 -4.320 1.00 35.44 99 CYS A O 1
ATOM 830 N N . SER A 1 100 ? 19.670 -2.763 -2.787 1.00 32.38 100 SER A N 1
ATOM 831 C CA . SER A 1 100 ? 20.212 -1.564 -2.132 1.00 32.38 100 SER A CA 1
ATOM 832 C C . SER A 1 100 ? 21.662 -1.716 -1.673 1.00 32.38 100 SER A C 1
ATOM 834 O O . SER A 1 100 ? 22.099 -2.789 -1.246 1.00 32.38 100 SER A O 1
ATOM 836 N N . GLY A 1 101 ? 22.405 -0.618 -1.843 1.00 40.25 101 GLY A N 1
ATOM 837 C CA . GLY A 1 101 ? 23.859 -0.516 -1.694 1.00 40.25 101 GLY A CA 1
ATOM 838 C C . GLY A 1 101 ? 24.641 -0.377 -3.008 1.00 40.25 101 GLY A C 1
ATOM 839 O O . GLY A 1 101 ? 25.857 -0.230 -2.952 1.00 40.25 101 GLY A O 1
ATOM 840 N N . LEU A 1 102 ? 23.972 -0.414 -4.166 1.00 39.34 102 LEU A N 1
ATOM 841 C CA . LEU A 1 102 ? 24.585 -0.205 -5.490 1.00 39.34 102 LEU A CA 1
ATOM 842 C C . LEU A 1 102 ? 24.090 1.073 -6.194 1.00 39.34 102 LEU A C 1
ATOM 844 O O . LEU A 1 102 ? 24.647 1.449 -7.210 1.00 39.34 102 LEU A O 1
ATOM 848 N N . ILE A 1 103 ? 23.026 1.690 -5.677 1.00 41.03 103 ILE A N 1
ATOM 849 C CA . ILE A 1 103 ? 22.283 2.776 -6.318 1.00 41.03 103 ILE A CA 1
ATOM 850 C C . ILE A 1 103 ? 22.213 3.915 -5.293 1.00 41.03 103 ILE A C 1
ATOM 852 O O . ILE A 1 103 ? 21.598 3.754 -4.233 1.00 41.03 103 ILE A O 1
ATOM 856 N N . LEU A 1 104 ? 22.901 5.021 -5.561 1.00 39.50 104 LEU A N 1
ATOM 857 C CA . LEU A 1 104 ? 22.740 6.295 -4.865 1.00 39.50 104 LEU A CA 1
ATOM 858 C C . LEU A 1 104 ? 21.416 6.945 -5.299 1.00 39.50 104 LEU A C 1
ATOM 860 O O . LEU A 1 104 ? 20.856 6.602 -6.337 1.00 39.50 104 LEU A O 1
ATOM 864 N N . LEU A 1 105 ? 20.898 7.905 -4.526 1.00 38.38 105 LEU A N 1
ATOM 865 C CA . LEU A 1 105 ? 19.698 8.652 -4.935 1.00 38.38 105 LEU A CA 1
ATOM 866 C C . LEU A 1 105 ? 19.887 9.294 -6.323 1.00 3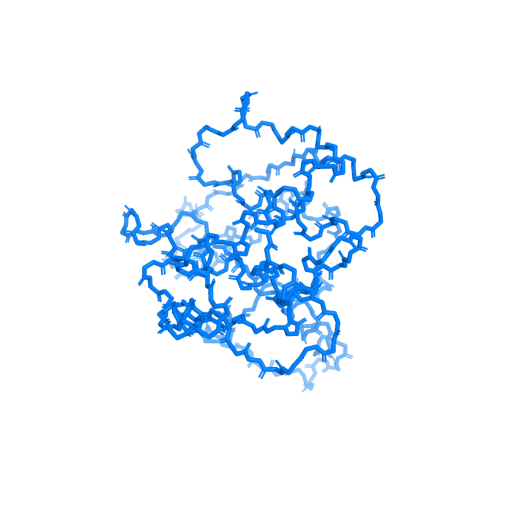8.38 105 LEU A C 1
ATOM 868 O O . LEU A 1 105 ? 18.942 9.356 -7.095 1.00 38.38 105 LEU A O 1
ATOM 872 N N . GLU A 1 106 ? 21.112 9.708 -6.649 1.00 43.50 106 GLU A N 1
ATOM 873 C CA . GLU A 1 106 ? 21.496 10.207 -7.973 1.00 43.50 106 GLU A CA 1
ATOM 874 C C . GLU A 1 106 ? 21.431 9.138 -9.071 1.00 43.50 106 GLU A C 1
ATOM 876 O O . GLU A 1 106 ? 20.987 9.457 -10.166 1.00 43.50 106 GLU A O 1
ATOM 881 N N . ASP A 1 107 ? 21.744 7.872 -8.778 1.00 42.53 107 ASP A N 1
ATOM 882 C CA . ASP A 1 107 ? 21.657 6.773 -9.747 1.00 42.53 107 ASP A CA 1
ATOM 883 C C . ASP A 1 107 ? 20.202 6.427 -10.101 1.00 42.53 107 ASP A C 1
ATOM 885 O O . ASP A 1 107 ? 19.923 6.060 -11.234 1.00 42.53 107 ASP A O 1
ATOM 889 N N . ILE A 1 108 ? 19.244 6.602 -9.175 1.00 48.12 108 ILE A N 1
ATOM 890 C CA . ILE A 1 108 ? 17.797 6.494 -9.483 1.00 48.12 108 ILE A CA 1
ATOM 891 C C . ILE A 1 108 ? 17.388 7.536 -10.532 1.00 48.12 108 ILE A C 1
ATOM 893 O O . ILE A 1 108 ? 16.492 7.295 -11.340 1.00 48.12 108 ILE A O 1
ATOM 897 N N . LEU A 1 109 ? 18.045 8.694 -10.506 1.00 46.50 109 LEU A N 1
ATOM 898 C CA . LEU A 1 109 ? 17.768 9.826 -11.381 1.00 46.50 109 LEU A CA 1
ATOM 899 C C . LEU A 1 109 ? 18.586 9.767 -12.687 1.00 46.50 109 LEU A C 1
ATOM 901 O O . LEU A 1 109 ? 18.419 10.652 -13.528 1.00 46.50 109 LEU A O 1
ATOM 905 N N . THR A 1 110 ? 19.461 8.767 -12.881 1.00 56.28 110 THR A N 1
ATOM 906 C CA . THR A 1 110 ? 20.317 8.648 -14.074 1.00 56.28 110 THR A CA 1
ATOM 907 C C . THR A 1 110 ? 19.836 7.573 -15.048 1.00 56.28 110 THR A C 1
ATOM 909 O O . THR A 1 110 ? 19.209 6.575 -14.687 1.00 56.28 110 THR A O 1
ATOM 912 N N . ALA A 1 111 ? 20.194 7.748 -16.324 1.00 54.66 111 ALA A N 1
ATOM 913 C CA . ALA A 1 111 ? 19.950 6.760 -17.374 1.00 54.66 111 ALA A CA 1
ATOM 914 C C . ALA A 1 111 ? 20.605 5.391 -17.087 1.00 54.66 111 ALA A C 1
ATOM 916 O O . ALA A 1 111 ? 20.165 4.388 -17.642 1.00 54.66 111 ALA A O 1
ATOM 917 N N . ASP A 1 112 ? 21.600 5.318 -16.194 1.00 63.62 112 ASP A N 1
ATOM 918 C CA . ASP A 1 112 ? 22.268 4.063 -15.836 1.00 63.62 112 ASP A CA 1
ATOM 919 C C . ASP A 1 112 ? 21.341 3.114 -15.063 1.00 63.62 112 ASP A C 1
ATOM 921 O O . ASP A 1 112 ? 21.408 1.896 -15.247 1.00 63.62 112 ASP A O 1
ATOM 925 N N . PHE A 1 113 ? 20.423 3.631 -14.237 1.00 65.88 113 PHE A N 1
ATOM 926 C CA . PHE A 1 113 ? 19.410 2.790 -13.594 1.00 65.88 113 PHE A CA 1
ATOM 927 C C . PHE A 1 113 ? 18.399 2.244 -14.602 1.00 65.88 113 PHE A C 1
ATOM 929 O O . PHE A 1 113 ? 18.101 1.047 -14.574 1.00 65.88 113 PHE A O 1
ATOM 936 N N . ALA A 1 114 ? 17.940 3.079 -15.538 1.00 68.75 114 ALA A N 1
ATOM 937 C CA . ALA A 1 114 ? 17.125 2.614 -16.656 1.00 68.75 114 ALA A CA 1
ATOM 938 C C . ALA A 1 114 ? 17.860 1.528 -17.454 1.00 68.75 114 ALA A C 1
ATOM 940 O O . ALA A 1 114 ? 17.317 0.440 -17.617 1.00 68.75 114 ALA A O 1
ATOM 941 N N . HIS A 1 115 ? 19.123 1.749 -17.829 1.00 69.00 115 HIS A N 1
ATOM 942 C CA . HIS A 1 115 ? 19.947 0.775 -18.548 1.00 69.00 115 HIS A CA 1
ATOM 943 C C . HIS A 1 115 ? 20.103 -0.557 -17.793 1.00 69.00 115 HIS A C 1
ATOM 945 O O . HIS A 1 115 ? 20.010 -1.637 -18.378 1.00 69.00 115 HIS A O 1
ATOM 951 N N . ASN A 1 116 ? 20.286 -0.511 -16.472 1.00 70.75 116 ASN A N 1
ATOM 952 C CA . ASN A 1 116 ? 20.347 -1.716 -15.643 1.00 70.75 116 ASN A CA 1
ATOM 953 C C . ASN A 1 116 ? 19.016 -2.489 -15.644 1.00 70.75 116 ASN A C 1
ATOM 955 O O . ASN A 1 116 ? 19.026 -3.725 -15.661 1.00 70.75 116 ASN A O 1
ATOM 959 N N . LEU A 1 117 ? 17.875 -1.791 -15.675 1.00 73.25 117 LEU A N 1
ATOM 960 C CA . LEU A 1 117 ? 16.566 -2.421 -15.863 1.00 73.25 117 LEU A CA 1
ATOM 961 C C . LEU A 1 117 ? 16.413 -3.006 -17.276 1.00 73.25 117 LEU A C 1
ATOM 963 O O . LEU A 1 117 ? 15.918 -4.126 -17.402 1.00 73.25 117 LEU A O 1
ATOM 967 N N . GLU A 1 118 ? 16.887 -2.324 -18.325 1.00 73.00 118 GLU A N 1
ATOM 968 C CA . GLU A 1 118 ? 16.890 -2.845 -19.707 1.00 73.00 118 GLU A CA 1
ATOM 969 C C . GLU A 1 118 ? 17.655 -4.169 -19.793 1.00 73.00 118 GLU A C 1
ATOM 971 O O . GLU A 1 118 ? 17.176 -5.144 -20.377 1.00 73.00 118 GLU A O 1
ATOM 976 N N . LEU A 1 119 ? 18.832 -4.228 -19.162 1.00 64.12 119 LEU A N 1
ATOM 977 C CA . LEU A 1 119 ? 19.645 -5.437 -19.070 1.00 64.12 119 LEU A CA 1
ATOM 978 C C . LEU A 1 119 ? 18.910 -6.552 -18.332 1.00 64.12 119 LEU A C 1
ATOM 980 O O . LEU A 1 119 ? 18.842 -7.675 -18.836 1.00 64.12 119 LEU A O 1
ATOM 984 N N . PHE A 1 120 ? 18.347 -6.248 -17.162 1.00 65.00 120 PHE A N 1
ATOM 985 C CA . PHE A 1 120 ? 17.627 -7.224 -16.354 1.00 65.00 120 PHE A CA 1
ATOM 986 C C . PHE A 1 120 ? 16.432 -7.820 -17.111 1.00 65.00 120 PHE A C 1
ATOM 988 O O . PHE A 1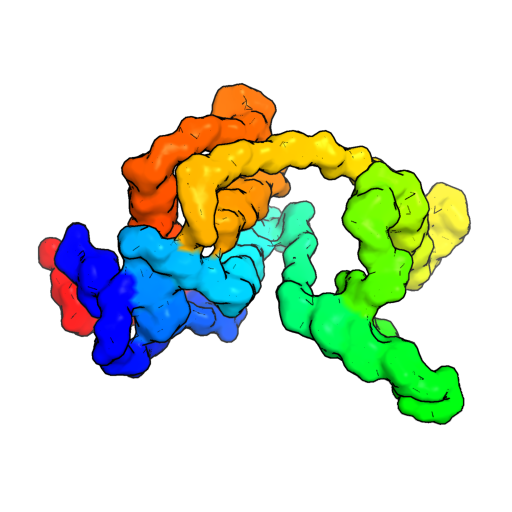 120 ? 16.324 -9.042 -17.241 1.00 65.00 120 PHE A O 1
ATOM 995 N N . PHE A 1 121 ? 15.560 -6.975 -17.662 1.00 66.31 121 PHE A N 1
ATOM 996 C CA . PHE A 1 121 ? 14.395 -7.445 -18.407 1.00 66.31 121 PHE A CA 1
ATOM 997 C C . PHE A 1 121 ? 14.785 -8.107 -19.732 1.00 66.31 121 PHE A C 1
ATOM 999 O O . PHE A 1 121 ? 14.149 -9.080 -20.127 1.00 66.31 121 PHE A O 1
ATOM 1006 N N . GLY A 1 122 ? 15.861 -7.659 -20.382 1.00 67.25 122 GLY A N 1
ATOM 1007 C CA . GLY A 1 122 ? 16.424 -8.330 -21.551 1.00 67.25 122 GLY A CA 1
ATOM 1008 C C . GLY A 1 122 ? 16.878 -9.761 -21.247 1.00 67.25 122 GLY A C 1
ATOM 1009 O O . GLY A 1 122 ? 16.596 -10.667 -22.028 1.00 67.25 122 GLY A O 1
ATOM 1010 N N . MET A 1 123 ? 17.517 -9.991 -20.093 1.00 64.38 123 MET A N 1
ATOM 1011 C CA . MET A 1 123 ? 17.867 -11.342 -19.632 1.00 64.38 123 MET A CA 1
ATOM 1012 C C . MET A 1 123 ? 16.621 -12.166 -19.295 1.00 64.38 123 MET A C 1
ATOM 1014 O O . MET A 1 123 ? 16.537 -13.328 -19.684 1.00 64.38 123 MET A O 1
ATOM 1018 N N . LEU A 1 124 ? 15.647 -11.569 -18.599 1.00 61.59 124 LEU A N 1
ATOM 1019 C CA . LEU A 1 124 ? 14.410 -12.243 -18.199 1.00 61.59 124 LEU A CA 1
ATOM 1020 C C . LEU A 1 124 ? 13.575 -12.696 -19.408 1.00 61.59 124 LEU A C 1
ATOM 1022 O O . LEU A 1 124 ? 12.996 -13.779 -19.383 1.00 61.59 124 LEU A O 1
ATOM 1026 N N . MET A 1 125 ? 13.523 -11.875 -20.459 1.00 73.50 125 MET A N 1
ATOM 1027 C CA . MET A 1 125 ? 12.753 -12.134 -21.681 1.00 73.50 125 MET A CA 1
ATOM 1028 C C . MET A 1 125 ? 13.554 -12.860 -22.771 1.00 73.50 125 MET A C 1
ATOM 1030 O O . MET A 1 125 ? 12.997 -13.178 -23.818 1.00 73.50 125 MET A O 1
ATOM 1034 N N . ASN A 1 126 ? 14.837 -13.152 -22.527 1.00 75.75 126 ASN A N 1
ATOM 1035 C CA . ASN A 1 126 ? 15.757 -13.753 -23.496 1.00 75.75 126 ASN A CA 1
ATOM 1036 C C . ASN A 1 126 ? 15.853 -12.961 -24.819 1.00 75.75 126 ASN A C 1
ATOM 1038 O O . ASN A 1 126 ? 15.876 -13.539 -25.907 1.00 75.75 126 ASN A O 1
ATOM 1042 N N . CYS A 1 127 ? 15.892 -11.629 -24.723 1.00 76.31 127 CYS A N 1
ATOM 1043 C CA . CYS A 1 127 ? 16.012 -10.738 -25.877 1.00 76.31 127 CYS A CA 1
ATOM 1044 C C . CYS A 1 127 ? 17.460 -10.648 -26.382 1.00 76.31 127 CYS A C 1
ATOM 1046 O O . CYS A 1 127 ? 18.415 -10.632 -25.595 1.00 76.31 127 CYS A O 1
ATOM 1048 N N . SER A 1 128 ? 17.621 -10.488 -27.700 1.00 76.31 128 SER A N 1
ATOM 1049 C CA . SER A 1 128 ? 18.880 -10.011 -28.285 1.00 76.31 128 SER A CA 1
ATOM 1050 C C . SER A 1 128 ? 19.159 -8.565 -27.835 1.00 76.31 128 SER A C 1
ATOM 1052 O O . SER A 1 128 ? 18.272 -7.915 -27.283 1.00 76.31 128 SER A O 1
ATOM 1054 N N . GLN A 1 129 ? 20.379 -8.043 -28.028 1.00 71.19 129 GLN A N 1
ATOM 1055 C CA . GLN A 1 129 ? 20.688 -6.663 -27.610 1.00 71.19 129 GLN A CA 1
ATOM 1056 C C . GLN A 1 129 ? 19.772 -5.622 -28.266 1.00 71.19 129 GLN A C 1
ATOM 1058 O O . GLN A 1 129 ? 19.370 -4.677 -27.590 1.00 71.19 129 GLN A O 1
ATOM 1063 N N . ASP A 1 130 ? 19.417 -5.829 -29.533 1.00 79.50 130 ASP A N 1
ATOM 1064 C CA . ASP A 1 130 ? 18.599 -4.895 -30.308 1.00 79.50 130 ASP A CA 1
ATOM 1065 C C . ASP A 1 130 ? 17.105 -4.969 -29.939 1.00 79.50 130 ASP A C 1
ATOM 1067 O O . ASP A 1 130 ? 16.371 -4.004 -30.148 1.00 79.50 130 ASP A O 1
ATOM 1071 N N . ASP A 1 131 ? 16.672 -6.074 -29.316 1.00 81.81 131 ASP A N 1
ATOM 1072 C CA . ASP A 1 131 ? 15.276 -6.340 -28.929 1.00 81.81 131 ASP A CA 1
ATOM 1073 C C . ASP A 1 131 ? 14.995 -6.085 -27.436 1.00 81.81 131 ASP A C 1
ATOM 1075 O O . ASP A 1 131 ? 13.942 -6.469 -26.911 1.00 81.81 131 ASP A O 1
ATOM 1079 N N . ARG A 1 132 ? 15.947 -5.502 -26.697 1.00 75.69 132 ARG A N 1
ATOM 1080 C CA . ARG A 1 132 ? 15.747 -5.213 -25.271 1.00 75.69 132 ARG A CA 1
ATOM 1081 C C . ARG A 1 132 ? 14.685 -4.126 -25.080 1.00 75.69 132 ARG A C 1
ATOM 1083 O O . ARG A 1 132 ? 14.622 -3.182 -25.871 1.00 75.69 132 ARG A O 1
ATOM 1090 N N . PRO A 1 133 ? 13.865 -4.223 -24.018 1.00 75.94 133 PRO A N 1
ATOM 1091 C CA . PRO A 1 133 ? 12.975 -3.131 -23.655 1.00 75.94 133 PRO A CA 1
ATOM 1092 C C . PRO A 1 133 ? 13.817 -1.903 -23.325 1.00 75.94 133 PRO A C 1
ATOM 1094 O O . PRO A 1 133 ? 14.904 -2.044 -22.768 1.00 75.94 133 PRO A O 1
ATOM 1097 N N . LYS A 1 134 ? 13.301 -0.722 -23.665 1.00 80.38 134 LYS A N 1
ATOM 1098 C CA . LYS A 1 134 ? 13.919 0.558 -23.325 1.00 80.38 134 LYS A CA 1
ATOM 1099 C C . LYS A 1 134 ? 13.148 1.205 -22.193 1.00 80.38 134 LYS A C 1
ATOM 1101 O O . LYS A 1 134 ? 11.915 1.189 -22.216 1.00 80.38 134 LYS A O 1
ATOM 1106 N N . PHE A 1 135 ? 13.860 1.755 -21.222 1.00 78.12 135 PHE A N 1
ATOM 1107 C CA . PHE A 1 135 ? 13.249 2.431 -20.081 1.00 78.12 135 PHE A CA 1
ATOM 1108 C C . PHE A 1 135 ? 13.662 3.901 -20.061 1.00 78.12 135 PHE A C 1
ATOM 1110 O O . PHE A 1 135 ? 14.810 4.241 -20.330 1.00 78.12 135 PHE A O 1
ATOM 1117 N N . GLU A 1 136 ? 12.722 4.776 -19.717 1.00 74.00 136 GLU A N 1
ATOM 1118 C CA . GLU A 1 136 ? 12.975 6.203 -19.518 1.00 74.00 136 GLU A CA 1
ATOM 1119 C C . GLU A 1 136 ? 12.807 6.540 -18.037 1.00 74.00 136 GLU A C 1
ATOM 1121 O O . GLU A 1 136 ? 11.861 6.089 -17.383 1.00 74.00 136 GLU A O 1
ATOM 1126 N N . VAL A 1 137 ? 13.744 7.321 -17.494 1.00 68.94 137 VAL A N 1
ATOM 1127 C CA . VAL A 1 137 ? 13.643 7.827 -16.124 1.00 68.94 137 VAL A CA 1
ATOM 1128 C C . VAL A 1 137 ? 12.801 9.093 -16.139 1.00 68.94 137 VAL A C 1
ATOM 1130 O O . VAL A 1 137 ? 13.182 10.098 -16.737 1.00 68.94 137 VAL A O 1
ATOM 1133 N N . HIS A 1 138 ? 11.669 9.046 -15.443 1.00 66.88 138 HIS A N 1
ATOM 1134 C CA . HIS A 1 138 ? 10.837 10.213 -15.183 1.00 66.88 138 HIS A CA 1
ATOM 1135 C C . HIS A 1 138 ? 11.036 10.664 -13.740 1.00 66.88 138 HIS A C 1
ATOM 1137 O O . HIS A 1 138 ? 10.727 9.933 -12.798 1.00 66.88 138 HIS A O 1
ATOM 1143 N N . CYS A 1 139 ? 11.558 11.877 -13.579 1.00 64.94 139 CYS A N 1
ATOM 1144 C CA . CYS A 1 139 ? 11.714 12.520 -12.284 1.00 64.94 139 CYS A CA 1
ATOM 1145 C C . CYS A 1 139 ? 10.568 13.508 -12.089 1.00 64.94 139 CYS A C 1
ATOM 1147 O O . CYS A 1 139 ? 10.523 14.532 -12.770 1.00 64.94 139 CYS A O 1
ATOM 1149 N N . ASP A 1 140 ? 9.684 13.223 -11.139 1.00 63.50 140 ASP A N 1
ATOM 1150 C CA . ASP A 1 140 ? 8.624 14.145 -10.747 1.00 63.50 140 ASP A CA 1
ATOM 1151 C C . ASP A 1 140 ? 8.947 14.806 -9.408 1.00 63.50 140 ASP A C 1
ATOM 1153 O O . ASP A 1 140 ? 9.490 14.189 -8.486 1.00 63.50 140 ASP A O 1
ATOM 1157 N N . ILE A 1 141 ? 8.609 16.091 -9.299 1.00 62.41 141 ILE A N 1
ATOM 1158 C CA . ILE A 1 141 ? 8.761 16.828 -8.047 1.00 62.41 141 ILE A CA 1
ATOM 1159 C C . ILE A 1 141 ? 7.715 16.308 -7.066 1.00 62.41 141 ILE A C 1
ATOM 1161 O O . ILE A 1 141 ? 6.508 16.452 -7.263 1.00 62.41 141 ILE A O 1
ATOM 1165 N N . THR A 1 142 ? 8.197 15.731 -5.972 1.00 60.62 142 THR A N 1
ATOM 1166 C CA . THR A 1 142 ? 7.360 15.366 -4.837 1.00 60.62 142 THR A CA 1
ATOM 1167 C C . THR A 1 142 ? 6.860 16.625 -4.136 1.00 60.62 142 THR A C 1
ATOM 1169 O O . THR A 1 142 ? 7.602 17.598 -3.993 1.00 60.62 142 THR A O 1
ATOM 1172 N N . LEU A 1 143 ? 5.629 16.594 -3.631 1.00 68.25 143 LEU A N 1
ATOM 1173 C CA . LEU A 1 143 ? 5.102 17.676 -2.803 1.00 68.25 143 LEU A CA 1
ATOM 1174 C C . LEU A 1 143 ? 5.979 17.959 -1.583 1.00 68.25 143 LEU A C 1
ATOM 1176 O O . LEU A 1 143 ? 6.556 17.049 -0.985 1.00 68.25 143 LEU A O 1
ATOM 1180 N N . ILE A 1 144 ? 5.981 19.220 -1.155 1.00 67.94 144 ILE A N 1
ATOM 1181 C CA . ILE A 1 144 ? 6.530 19.599 0.143 1.00 67.94 144 ILE A CA 1
ATOM 1182 C C . ILE A 1 144 ? 5.539 19.141 1.210 1.00 67.94 144 ILE A C 1
ATOM 1184 O O . ILE A 1 144 ? 4.436 19.674 1.330 1.00 67.94 144 ILE A O 1
ATOM 1188 N N . GLN A 1 145 ? 5.940 18.144 1.991 1.00 70.50 145 GLN A N 1
ATOM 1189 C CA . GLN A 1 145 ? 5.181 17.714 3.156 1.00 70.50 145 GLN A CA 1
ATOM 1190 C C . GLN A 1 145 ? 5.104 18.863 4.172 1.00 70.50 145 GLN A C 1
ATOM 1192 O O . GLN A 1 145 ? 6.122 19.395 4.610 1.00 70.50 145 GLN A O 1
ATOM 1197 N N . THR A 1 146 ? 3.890 19.238 4.565 1.00 75.56 146 THR A N 1
ATOM 1198 C CA . THR A 1 146 ? 3.622 20.358 5.485 1.00 75.56 146 THR A CA 1
ATOM 1199 C C . THR A 1 146 ? 3.843 20.010 6.960 1.00 75.56 146 THR A C 1
ATOM 1201 O O . THR A 1 146 ? 3.806 20.890 7.818 1.00 75.56 146 THR A O 1
ATOM 1204 N N . ASN A 1 147 ? 4.048 18.732 7.282 1.00 83.81 147 ASN A N 1
ATOM 1205 C CA . ASN A 1 147 ? 4.223 18.212 8.640 1.00 83.81 147 ASN A CA 1
ATOM 1206 C C . ASN A 1 147 ? 5.308 17.118 8.683 1.00 83.81 147 ASN A C 1
ATOM 1208 O O . ASN A 1 147 ? 6.027 16.922 7.712 1.00 83.81 147 ASN A O 1
ATOM 1212 N N . LEU A 1 148 ? 5.461 16.393 9.797 1.00 85.88 148 LEU A N 1
ATOM 1213 C CA . LEU A 1 148 ? 6.532 15.396 9.993 1.00 85.88 148 LEU A CA 1
ATOM 1214 C C . LEU A 1 148 ? 6.062 13.930 9.945 1.00 85.88 148 LEU A C 1
ATOM 1216 O O . LEU A 1 148 ? 6.872 13.034 10.198 1.00 85.88 148 LEU A O 1
ATOM 1220 N N . TYR A 1 149 ? 4.784 13.668 9.661 1.00 87.56 149 TYR A N 1
ATOM 1221 C CA . TYR A 1 149 ? 4.171 12.346 9.849 1.00 87.56 149 TYR A CA 1
ATOM 1222 C C . TYR A 1 149 ? 3.376 11.810 8.647 1.00 87.56 149 TYR A C 1
ATOM 1224 O O . TYR A 1 149 ? 3.081 10.618 8.611 1.00 87.56 149 TYR A O 1
ATOM 1232 N N . ASP A 1 150 ? 3.075 12.635 7.642 1.00 89.56 150 ASP A N 1
ATOM 1233 C CA . ASP A 1 150 ? 2.283 12.230 6.469 1.00 89.56 150 ASP A CA 1
ATOM 1234 C C . ASP A 1 150 ? 3.089 11.636 5.303 1.00 89.56 150 ASP A C 1
ATOM 1236 O O . ASP A 1 150 ? 2.509 11.324 4.264 1.00 89.56 150 ASP A O 1
ATOM 1240 N N . CYS A 1 151 ? 4.399 11.416 5.455 1.00 86.19 151 CYS A N 1
ATOM 1241 C CA . CYS A 1 151 ? 5.254 10.910 4.372 1.00 86.19 151 CYS A CA 1
ATOM 1242 C C . CYS A 1 151 ? 4.705 9.630 3.727 1.00 86.19 151 CYS A C 1
ATOM 1244 O O . CYS A 1 151 ? 4.629 9.543 2.505 1.00 86.19 151 CYS A O 1
ATOM 1246 N N . GLY A 1 152 ? 4.265 8.655 4.526 1.00 88.62 152 GLY A N 1
ATOM 1247 C CA . GLY A 1 152 ? 3.719 7.409 3.990 1.00 88.62 152 GLY A CA 1
ATOM 1248 C C . GLY A 1 152 ? 2.346 7.570 3.324 1.00 88.62 152 GLY A C 1
ATOM 1249 O O . GLY A 1 152 ? 2.064 6.883 2.348 1.00 88.62 152 GLY A O 1
ATOM 1250 N N . ILE A 1 153 ? 1.520 8.527 3.765 1.00 91.50 153 ILE A N 1
ATOM 1251 C CA . ILE A 1 153 ? 0.244 8.853 3.100 1.00 91.50 153 ILE A CA 1
ATOM 1252 C C . ILE A 1 153 ? 0.497 9.500 1.737 1.00 91.50 153 ILE A C 1
ATOM 1254 O O . ILE A 1 153 ? -0.158 9.146 0.756 1.00 91.50 153 ILE A O 1
ATOM 1258 N N . ILE A 1 154 ? 1.480 10.401 1.662 1.00 87.00 154 ILE A N 1
ATOM 1259 C CA . ILE A 1 154 ? 1.917 11.014 0.404 1.00 87.00 154 ILE A CA 1
ATOM 1260 C C . ILE A 1 154 ? 2.462 9.942 -0.544 1.00 87.00 154 ILE A C 1
ATOM 1262 O O . ILE A 1 154 ? 2.085 9.935 -1.711 1.00 87.00 154 ILE A O 1
ATOM 1266 N N . VAL A 1 155 ? 3.276 9.000 -0.050 1.00 86.19 155 VAL A N 1
ATOM 1267 C CA . VAL A 1 155 ? 3.764 7.865 -0.852 1.00 86.19 155 VAL A CA 1
ATOM 1268 C C . VAL A 1 155 ? 2.605 7.029 -1.396 1.00 86.19 155 VAL A C 1
ATOM 1270 O O . VAL A 1 155 ? 2.596 6.723 -2.585 1.00 86.19 155 VAL A O 1
ATOM 1273 N N . LEU A 1 156 ? 1.596 6.708 -0.580 1.00 88.69 156 LEU A N 1
ATOM 1274 C CA . LEU A 1 156 ? 0.415 5.984 -1.058 1.00 88.69 156 LEU A CA 1
ATOM 1275 C C . LEU A 1 156 ? -0.334 6.775 -2.145 1.00 88.69 156 LEU A C 1
ATOM 1277 O O . LEU A 1 156 ? -0.705 6.213 -3.170 1.00 88.69 156 LEU A O 1
ATOM 1281 N N . GLN A 1 157 ? -0.527 8.086 -1.974 1.00 87.12 157 GLN A N 1
ATOM 1282 C CA . GLN A 1 157 ? -1.156 8.919 -3.009 1.00 87.12 157 GLN A CA 1
ATOM 1283 C C . GLN A 1 157 ? -0.308 8.983 -4.292 1.00 87.12 157 GLN A C 1
ATOM 1285 O O . GLN A 1 157 ? -0.852 8.927 -5.393 1.00 87.12 157 GLN A O 1
ATOM 1290 N N . MET A 1 158 ? 1.024 9.045 -4.179 1.00 82.00 158 MET A N 1
ATOM 1291 C CA . MET A 1 158 ? 1.937 8.997 -5.335 1.00 82.00 158 MET A CA 1
ATOM 1292 C C . MET A 1 158 ? 1.806 7.690 -6.083 1.00 82.00 158 MET A C 1
ATOM 1294 O O . MET A 1 158 ? 1.745 7.681 -7.311 1.00 82.00 158 MET A O 1
ATOM 1298 N N . MET A 1 159 ? 1.700 6.590 -5.340 1.00 82.75 159 MET A N 1
ATOM 1299 C CA . MET A 1 159 ? 1.398 5.308 -5.936 1.00 82.75 159 MET A CA 1
ATOM 1300 C C . MET A 1 159 ? 0.097 5.405 -6.722 1.00 82.75 159 MET A C 1
ATOM 1302 O O . MET A 1 159 ? 0.139 5.053 -7.888 1.00 82.75 159 MET A O 1
ATOM 1306 N N . GLU A 1 160 ? -0.997 5.956 -6.179 1.00 81.44 160 GLU A N 1
ATOM 1307 C CA . GLU A 1 160 ? -2.280 6.086 -6.891 1.00 81.44 160 GLU A CA 1
ATOM 1308 C C . GLU A 1 160 ? -2.229 6.891 -8.197 1.00 81.44 160 GLU A C 1
ATOM 1310 O O . GLU A 1 160 ? -2.970 6.533 -9.121 1.00 81.44 160 GLU A O 1
ATOM 1315 N N . LEU A 1 161 ? -1.393 7.932 -8.290 1.00 75.12 161 LEU A N 1
ATOM 1316 C CA . LEU A 1 161 ? -1.231 8.758 -9.499 1.00 75.12 161 LEU A CA 1
ATOM 1317 C C . LEU A 1 161 ? -0.731 7.967 -10.704 1.00 75.12 161 LEU A C 1
ATOM 1319 O O . LEU A 1 161 ? -1.127 8.237 -11.835 1.00 75.12 161 LEU A O 1
ATOM 1323 N N . TRP A 1 162 ? 0.124 6.974 -10.479 1.00 69.62 162 TRP A N 1
ATOM 1324 C CA . TRP A 1 162 ? 0.739 6.226 -11.572 1.00 69.62 162 TRP A CA 1
ATOM 1325 C C . TRP A 1 162 ? -0.190 5.185 -12.227 1.00 69.62 162 TRP A C 1
ATOM 1327 O O . TRP A 1 162 ? 0.276 4.356 -13.003 1.00 69.62 162 TRP A O 1
ATOM 1337 N N . ASP A 1 163 ? -1.506 5.197 -11.970 1.00 68.50 163 ASP A N 1
ATOM 1338 C CA . ASP A 1 163 ? -2.436 4.163 -12.473 1.00 68.50 163 ASP A CA 1
ATOM 1339 C C . ASP A 1 163 ? -2.809 4.324 -13.955 1.00 68.50 163 ASP A C 1
ATOM 1341 O O . ASP A 1 163 ? -3.654 3.596 -14.494 1.00 68.50 163 ASP A O 1
ATOM 1345 N N . GLY A 1 164 ? -2.158 5.282 -14.618 1.00 62.31 164 GLY A N 1
ATOM 1346 C CA . GLY A 1 164 ? -2.345 5.620 -16.021 1.00 62.31 164 GLY A CA 1
ATOM 1347 C C . GLY A 1 164 ? -3.657 6.349 -16.302 1.00 62.31 164 GLY A C 1
ATOM 1348 O O . GLY A 1 164 ? -3.943 6.625 -17.468 1.00 62.31 164 GLY A O 1
ATOM 1349 N N . HIS A 1 165 ? -4.460 6.666 -15.280 1.00 66.69 165 HIS A N 1
ATOM 1350 C CA . HIS A 1 165 ? -5.623 7.534 -15.427 1.00 66.69 165 HIS A CA 1
ATOM 1351 C C . HIS A 1 165 ? -5.249 8.967 -15.121 1.00 66.69 165 HIS A C 1
ATOM 1353 O O . HIS A 1 165 ? -4.471 9.239 -14.212 1.00 66.69 165 HIS A O 1
ATOM 1359 N N . LYS A 1 166 ? -5.853 9.896 -15.867 1.00 59.38 166 LYS A N 1
ATOM 1360 C CA . LYS A 1 166 ? -5.749 11.306 -15.515 1.00 59.38 166 LYS A CA 1
ATOM 1361 C C . LYS A 1 166 ? -6.430 11.525 -14.168 1.00 59.38 166 LYS A C 1
ATOM 1363 O O . LYS A 1 166 ? -7.654 11.426 -14.083 1.00 59.38 166 LYS A O 1
ATOM 1368 N N . LYS A 1 167 ? -5.642 11.791 -13.133 1.00 64.44 167 LYS A N 1
ATOM 1369 C CA . LYS A 1 167 ? -6.116 12.125 -11.790 1.00 64.44 167 LYS A CA 1
ATOM 1370 C C . LYS A 1 167 ? -5.575 13.490 -11.417 1.00 64.44 167 LYS A C 1
ATOM 1372 O O . LYS A 1 167 ? -4.423 13.792 -11.716 1.00 64.44 167 LYS A O 1
ATOM 1377 N N . PHE A 1 168 ? -6.409 14.285 -10.748 1.00 58.78 168 PHE A N 1
ATOM 1378 C CA . PHE A 1 168 ? -6.113 15.685 -10.426 1.00 58.78 168 PHE A CA 1
ATOM 1379 C C . PHE A 1 168 ? -5.901 16.526 -11.709 1.00 58.78 168 PHE A C 1
ATOM 1381 O O . PHE A 1 168 ? -5.829 15.972 -12.808 1.00 58.78 168 PHE A O 1
ATOM 1388 N N . ASP A 1 169 ? -5.900 17.858 -11.620 1.00 57.91 169 ASP A N 1
ATOM 1389 C CA . ASP A 1 169 ? -5.789 18.752 -12.791 1.00 57.91 169 ASP A CA 1
ATOM 1390 C C . ASP A 1 169 ? -4.420 18.600 -13.493 1.00 57.91 169 ASP A C 1
ATOM 1392 O O . ASP A 1 169 ? -3.501 19.391 -13.303 1.00 57.91 169 ASP A O 1
ATOM 1396 N N . GLY A 1 170 ? -4.273 17.555 -14.316 1.00 59.09 170 GLY A N 1
ATOM 1397 C CA . GLY A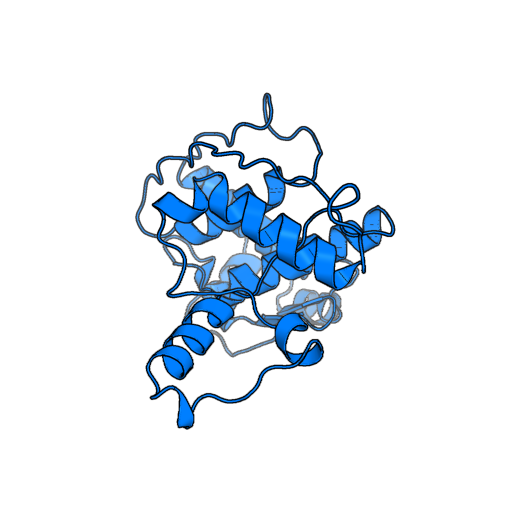 1 170 ? -3.083 17.291 -15.125 1.00 59.09 170 GLY A CA 1
ATOM 1398 C C . GLY A 1 170 ? -2.055 16.310 -14.547 1.00 59.09 170 GLY A C 1
ATOM 1399 O O . GLY A 1 170 ? -0.896 16.429 -14.921 1.00 59.09 170 GLY A O 1
ATOM 1400 N N . ASN A 1 171 ? -2.435 15.340 -13.698 1.00 63.25 171 ASN A N 1
ATOM 1401 C CA . ASN A 1 171 ? -1.530 14.342 -13.074 1.00 63.25 171 ASN A CA 1
ATOM 1402 C C . ASN A 1 171 ? -0.493 14.893 -12.089 1.00 63.25 171 ASN A C 1
ATOM 1404 O O . ASN A 1 171 ? 0.314 14.133 -11.556 1.00 63.25 171 ASN A O 1
ATOM 1408 N N . THR A 1 172 ? -0.540 16.186 -11.790 1.00 66.25 172 THR A N 1
ATOM 1409 C CA . THR A 1 172 ? 0.265 16.777 -10.725 1.00 66.25 172 THR A CA 1
ATOM 1410 C C . THR A 1 172 ? -0.413 16.522 -9.386 1.00 66.25 172 THR A C 1
ATOM 1412 O O . THR A 1 172 ? -1.599 16.817 -9.218 1.00 66.25 172 THR A O 1
ATOM 1415 N N . MET A 1 173 ? 0.337 16.000 -8.414 1.00 73.12 173 MET A N 1
ATOM 1416 C CA . MET A 1 173 ? -0.177 15.841 -7.055 1.00 73.12 173 MET A CA 1
ATOM 1417 C C . MET A 1 173 ? -0.592 17.213 -6.486 1.00 73.12 173 MET A C 1
ATOM 1419 O O . MET A 1 173 ? 0.194 18.159 -6.575 1.00 73.12 173 MET A O 1
ATOM 1423 N N . PRO A 1 174 ? -1.789 17.368 -5.897 1.00 75.94 174 PRO A N 1
ATOM 1424 C CA . PRO A 1 174 ? -2.227 18.648 -5.344 1.00 75.94 174 PRO A CA 1
ATOM 1425 C C . PRO A 1 174 ? -1.545 18.947 -4.002 1.00 75.94 174 PRO A C 1
ATOM 1427 O O . PRO A 1 174 ? -1.336 18.053 -3.192 1.00 75.94 174 PRO A O 1
ATOM 1430 N N . ASN A 1 175 ? -1.257 20.219 -3.717 1.00 81.38 175 ASN A N 1
ATOM 1431 C CA . ASN A 1 175 ? -0.756 20.640 -2.404 1.00 81.38 175 ASN A CA 1
ATOM 1432 C C . ASN A 1 175 ? -1.818 20.392 -1.321 1.00 81.38 175 ASN A C 1
ATOM 1434 O O . ASN A 1 175 ? -2.721 21.210 -1.139 1.00 81.38 175 ASN A O 1
ATOM 1438 N N . TYR A 1 176 ? -1.715 19.269 -0.611 1.00 84.81 176 TYR A N 1
ATOM 1439 C CA . TYR A 1 176 ? -2.682 18.917 0.420 1.00 84.81 176 TYR A CA 1
ATOM 1440 C C . TYR A 1 176 ? -2.492 19.740 1.696 1.00 84.81 176 TYR A C 1
ATOM 1442 O O . TYR A 1 176 ? -1.383 19.895 2.208 1.00 84.81 176 TYR A O 1
ATOM 1450 N N . THR A 1 177 ? -3.599 20.206 2.266 1.00 90.12 177 THR A N 1
ATOM 1451 C CA . THR A 1 177 ? -3.641 20.669 3.654 1.00 90.12 177 THR A CA 1
ATOM 1452 C C . THR A 1 177 ? -3.612 19.475 4.613 1.00 90.12 177 THR A C 1
ATOM 1454 O O . THR A 1 177 ? -3.975 18.355 4.250 1.00 90.12 177 THR A O 1
ATOM 1457 N N . ASN A 1 178 ? -3.254 19.709 5.880 1.00 90.25 178 ASN A N 1
ATOM 1458 C CA . ASN A 1 178 ? -3.305 18.659 6.908 1.00 90.25 178 ASN A CA 1
ATOM 1459 C C . ASN A 1 178 ? -4.721 18.061 7.055 1.00 90.25 178 ASN A C 1
ATOM 1461 O O . ASN A 1 178 ? -4.869 16.868 7.299 1.00 90.25 178 ASN A O 1
ATOM 1465 N N . GLU A 1 179 ? -5.772 18.866 6.871 1.00 91.88 179 GLU A N 1
ATOM 1466 C CA . GLU A 1 179 ? -7.161 18.388 6.908 1.00 91.88 179 GLU A CA 1
ATOM 1467 C C . GLU A 1 179 ? -7.482 17.462 5.729 1.00 91.88 179 GLU A C 1
ATOM 1469 O O . GLU A 1 179 ? -8.143 16.438 5.906 1.00 91.88 179 GLU A O 1
ATOM 1474 N N . GLN A 1 180 ? -6.976 17.782 4.534 1.00 92.19 180 GLN A N 1
ATOM 1475 C CA . GLN A 1 180 ? -7.115 16.920 3.361 1.00 92.19 180 GLN A CA 1
ATOM 1476 C C . GLN A 1 180 ? -6.345 15.608 3.540 1.00 92.19 180 GLN A C 1
ATOM 1478 O O . GLN A 1 180 ? -6.895 14.548 3.253 1.00 92.19 180 GLN A O 1
ATOM 1483 N N . LEU A 1 181 ? -5.124 15.648 4.085 1.00 91.94 181 LEU A N 1
ATOM 1484 C CA . LEU A 1 181 ? -4.353 14.438 4.403 1.00 91.94 181 LEU A CA 1
ATOM 1485 C C . LEU A 1 181 ? -5.067 13.576 5.450 1.00 91.94 181 LEU A C 1
ATOM 1487 O O . LEU A 1 181 ? -5.139 12.356 5.298 1.00 91.94 181 LEU A O 1
ATOM 1491 N N . GLN A 1 182 ? -5.694 14.192 6.456 1.00 93.81 182 GLN A N 1
ATOM 1492 C CA . GLN A 1 182 ? -6.530 13.466 7.410 1.00 93.81 182 GLN A CA 1
ATOM 1493 C C . GLN A 1 182 ? -7.749 12.823 6.743 1.00 93.81 182 GLN A C 1
ATOM 1495 O O . GLN A 1 182 ? -8.108 11.690 7.066 1.00 93.81 182 GLN A O 1
ATOM 1500 N N . HIS A 1 183 ? -8.377 13.505 5.786 1.00 93.88 183 HIS A N 1
ATOM 1501 C CA . HIS A 1 183 ? -9.465 12.918 5.011 1.00 93.88 183 HIS A CA 1
ATOM 1502 C C . HIS A 1 183 ? -8.990 11.721 4.174 1.00 93.88 183 HIS A C 1
ATOM 1504 O O . HIS A 1 183 ? -9.644 10.680 4.170 1.00 93.88 183 HIS A O 1
ATOM 1510 N N . ILE A 1 184 ? -7.825 11.828 3.534 1.00 93.69 184 ILE A N 1
ATOM 1511 C CA . ILE A 1 184 ? -7.218 10.746 2.746 1.00 93.69 184 ILE A CA 1
ATOM 1512 C C . ILE A 1 184 ? -6.903 9.531 3.627 1.00 93.69 184 ILE A C 1
ATOM 1514 O O . ILE A 1 184 ? -7.221 8.402 3.253 1.00 93.69 184 ILE A O 1
ATOM 1518 N N . ARG A 1 185 ? -6.367 9.741 4.838 1.00 95.00 185 ARG A N 1
ATOM 1519 C CA . ARG A 1 185 ? -6.165 8.668 5.831 1.00 95.00 185 ARG A CA 1
ATOM 1520 C C . ARG A 1 185 ? -7.457 7.898 6.100 1.00 95.00 185 ARG A C 1
ATOM 1522 O O . ARG A 1 185 ? -7.461 6.669 6.106 1.00 95.00 185 ARG A O 1
ATOM 1529 N N . HIS A 1 186 ? -8.567 8.619 6.272 1.00 94.75 186 HIS A N 1
ATOM 1530 C CA . HIS A 1 186 ? -9.879 8.003 6.466 1.00 94.75 186 HIS A CA 1
ATOM 1531 C C . HIS A 1 186 ? -10.317 7.211 5.233 1.00 94.75 186 HIS A C 1
ATOM 1533 O O . HIS A 1 186 ? -10.850 6.111 5.376 1.00 94.75 186 HIS A O 1
ATOM 1539 N N . GLN A 1 187 ? -10.107 7.766 4.038 1.00 94.38 187 GLN A N 1
ATOM 1540 C CA . GLN A 1 187 ? -10.502 7.128 2.787 1.00 94.38 187 GLN A CA 1
ATOM 1541 C C . GLN A 1 187 ? -9.786 5.797 2.568 1.00 94.38 187 GLN A C 1
ATOM 1543 O O . GLN A 1 187 ? -10.469 4.834 2.238 1.00 94.38 187 GLN A O 1
ATOM 1548 N N . TYR A 1 188 ? -8.476 5.700 2.815 1.00 95.06 188 TYR A N 1
ATOM 1549 C CA . TYR A 1 188 ? -7.745 4.434 2.663 1.00 95.06 188 TYR A CA 1
ATOM 1550 C C . TYR A 1 188 ? -8.306 3.320 3.545 1.00 95.06 188 TYR A C 1
ATOM 1552 O O . TYR A 1 188 ? -8.656 2.250 3.046 1.00 95.06 188 TYR A O 1
ATOM 1560 N N . ILE A 1 189 ? -8.467 3.598 4.841 1.00 94.56 189 ILE A N 1
ATOM 1561 C CA . ILE A 1 189 ? -9.028 2.643 5.802 1.00 94.56 189 ILE A CA 1
ATOM 1562 C C . ILE A 1 189 ? -10.411 2.165 5.357 1.00 94.56 189 ILE A C 1
ATOM 1564 O O . ILE A 1 189 ? -10.675 0.964 5.318 1.00 94.56 189 ILE A O 1
ATOM 1568 N N . TRP A 1 190 ? -11.294 3.092 4.979 1.00 93.69 190 TRP A N 1
ATOM 1569 C CA . TRP A 1 190 ? -12.633 2.730 4.521 1.00 93.69 190 TRP A CA 1
ATOM 1570 C C . TRP A 1 190 ? -12.617 1.952 3.211 1.00 93.69 190 TRP A C 1
ATOM 1572 O O . TRP A 1 190 ? -13.351 0.975 3.091 1.00 93.69 190 TRP A O 1
ATOM 1582 N N . HIS A 1 191 ? -11.790 2.361 2.251 1.00 94.44 191 HIS A N 1
ATOM 1583 C CA . HIS A 1 191 ? -11.696 1.719 0.947 1.00 94.44 191 HIS A CA 1
ATOM 1584 C C . HIS A 1 191 ? -11.282 0.256 1.087 1.00 94.44 191 HIS A C 1
ATOM 1586 O O . HIS A 1 191 ? -11.915 -0.613 0.498 1.00 94.44 191 HIS A O 1
ATOM 1592 N N . TRP A 1 192 ? -10.264 -0.029 1.898 1.00 96.00 192 TRP A N 1
ATOM 1593 C CA . TRP A 1 192 ? -9.792 -1.396 2.096 1.00 96.00 192 TRP A CA 1
ATOM 1594 C C . TRP A 1 192 ? -10.774 -2.230 2.916 1.00 96.00 192 TRP A C 1
ATOM 1596 O O . TRP A 1 192 ? -11.101 -3.346 2.529 1.00 96.00 192 TRP A O 1
ATOM 1606 N N . ILE A 1 193 ? -11.312 -1.691 4.012 1.00 94.81 193 ILE A N 1
ATOM 1607 C CA . ILE A 1 193 ? -12.210 -2.460 4.883 1.00 94.81 193 ILE A CA 1
ATOM 1608 C C . ILE A 1 193 ? -13.540 -2.780 4.190 1.00 94.81 193 ILE A C 1
ATOM 1610 O O . ILE A 1 193 ? -14.079 -3.872 4.378 1.00 94.81 193 ILE A O 1
ATOM 1614 N N . LEU A 1 194 ? -14.067 -1.853 3.383 1.00 94.62 194 LEU A N 1
ATOM 1615 C CA . LEU A 1 194 ? -15.326 -2.035 2.654 1.00 94.62 194 LEU A CA 1
ATOM 1616 C C . LEU A 1 194 ? -15.171 -2.752 1.315 1.00 94.62 194 LEU A C 1
ATOM 1618 O O . LEU A 1 194 ? -16.197 -3.036 0.687 1.00 94.62 194 LEU A O 1
ATOM 1622 N N . ASP A 1 195 ? -13.945 -3.034 0.871 1.00 96.12 195 ASP A N 1
ATOM 1623 C CA . ASP A 1 195 ? -13.734 -3.723 -0.396 1.00 96.12 195 ASP A CA 1
ATOM 1624 C C . ASP A 1 195 ? -14.444 -5.084 -0.396 1.00 96.12 195 ASP A C 1
ATOM 1626 O O . ASP A 1 195 ? -14.522 -5.784 0.617 1.00 96.12 195 ASP A O 1
ATOM 1630 N N . VAL A 1 196 ? -15.001 -5.456 -1.546 1.00 95.38 196 VAL A N 1
ATOM 1631 C CA . VAL A 1 196 ? -15.756 -6.705 -1.698 1.00 95.38 196 VAL A CA 1
ATOM 1632 C C . VAL A 1 196 ? -14.896 -7.951 -1.487 1.00 95.38 196 VAL A C 1
ATOM 1634 O O . VAL A 1 196 ? -15.439 -8.969 -1.066 1.00 95.38 196 VAL A O 1
ATOM 1637 N N . ASP A 1 197 ? -13.585 -7.853 -1.715 1.00 95.00 197 ASP A N 1
ATOM 1638 C CA . ASP A 1 197 ? -12.640 -8.961 -1.568 1.00 95.00 197 ASP A CA 1
ATOM 1639 C C . ASP A 1 197 ? -12.007 -9.019 -0.171 1.00 95.00 197 ASP A C 1
ATOM 1641 O O . ASP A 1 197 ? -11.228 -9.930 0.107 1.00 95.00 197 ASP A O 1
ATOM 1645 N N . ASN A 1 198 ? -12.340 -8.084 0.730 1.00 97.25 198 ASN A N 1
ATOM 1646 C CA . ASN A 1 198 ? -11.940 -8.196 2.127 1.00 97.25 198 ASN A CA 1
ATOM 1647 C C . ASN A 1 198 ? -12.739 -9.316 2.810 1.00 97.25 198 ASN A C 1
ATOM 1649 O O . ASN A 1 198 ? -13.912 -9.140 3.156 1.00 97.25 198 ASN A O 1
ATOM 1653 N N . ILE A 1 199 ? -12.089 -10.448 3.085 1.00 96.38 199 ILE A N 1
ATOM 1654 C CA . ILE A 1 199 ? -12.753 -11.616 3.686 1.00 96.38 199 ILE A CA 1
ATOM 1655 C C . ILE A 1 199 ? -13.283 -11.347 5.107 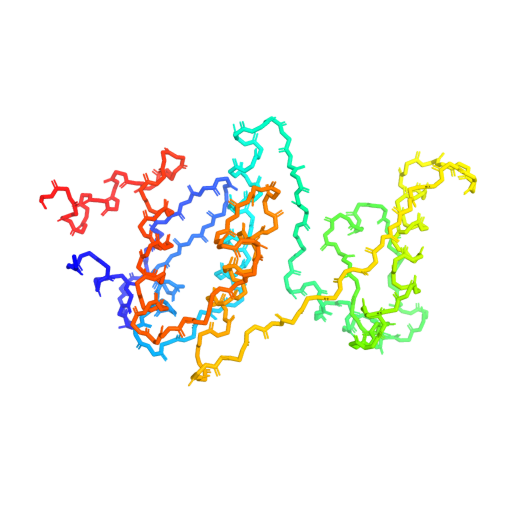1.00 96.38 199 ILE A C 1
ATOM 1657 O O . ILE A 1 199 ? -14.221 -12.011 5.544 1.00 96.38 199 ILE A O 1
ATOM 1661 N N . HIS A 1 200 ? -12.742 -10.346 5.811 1.00 95.69 200 HIS A N 1
ATOM 1662 C CA . HIS A 1 200 ? -13.185 -9.952 7.154 1.00 95.69 200 HIS A CA 1
ATOM 1663 C C . HIS A 1 200 ? -14.252 -8.849 7.149 1.00 95.69 200 HIS A C 1
ATOM 1665 O O . HIS A 1 200 ? -14.726 -8.457 8.215 1.00 95.69 200 HIS A O 1
ATOM 1671 N N . ARG A 1 201 ? -14.675 -8.353 5.975 1.00 94.75 201 ARG A N 1
ATOM 1672 C CA . ARG A 1 201 ? -15.580 -7.198 5.849 1.00 94.75 201 ARG A CA 1
ATOM 1673 C C . ARG A 1 201 ? -16.826 -7.311 6.728 1.00 94.75 201 ARG A C 1
ATOM 1675 O O . ARG A 1 201 ? -17.125 -6.393 7.483 1.00 94.75 201 ARG A O 1
ATOM 1682 N N . HIS A 1 202 ? -17.555 -8.423 6.646 1.00 93.44 202 HIS A N 1
ATOM 1683 C CA . HIS A 1 202 ? -18.804 -8.596 7.398 1.00 93.44 202 HIS A CA 1
ATOM 1684 C C . HIS A 1 202 ? -18.563 -8.675 8.911 1.00 93.44 202 HIS A C 1
ATOM 1686 O O . HIS A 1 202 ? -19.259 -8.010 9.675 1.00 93.44 202 HIS A O 1
ATOM 1692 N N . GLU A 1 203 ? -17.553 -9.440 9.335 1.00 93.31 203 GLU A N 1
ATOM 1693 C CA . GLU A 1 203 ? -17.186 -9.602 10.747 1.00 93.31 203 GLU A CA 1
ATOM 1694 C C . GLU A 1 203 ? -16.798 -8.259 11.376 1.00 93.31 203 GLU A C 1
ATOM 1696 O O . GLU A 1 203 ? -17.296 -7.896 12.441 1.00 93.31 203 GLU A O 1
ATOM 1701 N N . VAL A 1 204 ? -15.947 -7.491 10.694 1.00 92.31 204 VAL A N 1
ATOM 1702 C CA . VAL A 1 204 ? -15.456 -6.189 11.163 1.00 92.31 204 VAL A CA 1
ATOM 1703 C C . VAL A 1 204 ? -16.597 -5.186 11.254 1.00 92.31 204 VAL A C 1
ATOM 1705 O O . VAL A 1 204 ? -16.742 -4.504 12.271 1.00 92.31 204 VAL A O 1
ATOM 1708 N N . LEU A 1 205 ? -17.440 -5.113 10.222 1.00 90.62 205 LEU A N 1
ATOM 1709 C CA . LEU A 1 205 ? -18.566 -4.188 10.209 1.00 90.62 205 LEU A CA 1
ATOM 1710 C C . LEU A 1 205 ? -19.590 -4.492 11.308 1.00 90.62 205 LEU A C 1
ATOM 1712 O O . LEU A 1 205 ? -20.125 -3.560 11.908 1.00 90.62 205 LEU A O 1
ATOM 1716 N N . GLN A 1 206 ? -19.833 -5.771 11.598 1.00 90.75 206 GLN A N 1
ATOM 1717 C CA . GLN A 1 206 ? -20.698 -6.186 12.698 1.00 90.75 206 GLN A CA 1
ATOM 1718 C C . GLN A 1 206 ? -20.064 -5.879 14.060 1.00 90.75 206 GLN A C 1
ATOM 1720 O O . GLN A 1 206 ? -20.727 -5.327 14.934 1.00 90.75 206 GLN A O 1
ATOM 1725 N N . TYR A 1 207 ? -18.784 -6.211 14.244 1.00 90.12 207 TYR A N 1
ATOM 1726 C CA . TYR A 1 207 ? -18.090 -6.045 15.522 1.00 90.12 207 TYR A CA 1
ATOM 1727 C C . TYR A 1 207 ? -18.029 -4.582 15.968 1.00 90.12 207 TYR A C 1
ATOM 1729 O O . TYR A 1 207 ? -18.257 -4.275 17.137 1.00 90.12 207 TYR A O 1
ATOM 1737 N N . TYR A 1 208 ? -17.725 -3.674 15.040 1.00 88.19 208 TYR A N 1
ATOM 1738 C CA . TYR A 1 208 ? -17.605 -2.254 15.355 1.00 88.19 208 TYR A CA 1
ATOM 1739 C C . TYR A 1 208 ? -18.896 -1.458 15.165 1.00 88.19 208 TYR A C 1
ATOM 1741 O O . TYR A 1 208 ? -18.859 -0.227 15.266 1.00 88.19 208 TYR A O 1
ATOM 1749 N N . ASP A 1 209 ? -20.017 -2.135 14.909 1.00 84.44 209 ASP A N 1
ATOM 1750 C CA . ASP A 1 209 ? -21.317 -1.487 14.744 1.00 84.44 209 ASP A CA 1
ATOM 1751 C C . ASP A 1 209 ? -21.283 -0.419 13.630 1.00 84.44 209 ASP A C 1
ATOM 1753 O O . ASP A 1 209 ? -21.748 0.709 13.775 1.00 84.44 209 ASP A O 1
ATOM 1757 N N . ALA A 1 210 ? -20.612 -0.757 12.525 1.00 76.88 210 ALA A N 1
ATOM 1758 C CA . ALA A 1 210 ? -20.366 0.136 11.393 1.00 76.88 210 ALA A CA 1
ATOM 1759 C C . ALA A 1 210 ? -21.413 -0.011 10.269 1.00 76.88 210 ALA A C 1
ATOM 1761 O O . ALA A 1 210 ? -21.294 0.648 9.238 1.00 76.88 210 ALA A O 1
ATOM 1762 N N . LEU A 1 211 ? -22.415 -0.877 10.468 1.00 60.91 211 LEU A N 1
ATOM 1763 C CA . LEU A 1 211 ? -23.574 -1.087 9.587 1.00 60.91 211 LEU A CA 1
ATOM 1764 C C . LEU A 1 211 ? -24.851 -0.359 10.060 1.00 60.91 211 LEU A C 1
ATOM 1766 O O . LEU A 1 211 ? -25.910 -0.594 9.480 1.00 60.91 211 LEU A O 1
ATOM 1770 N N . LEU A 1 212 ? -24.758 0.508 11.078 1.00 49.31 212 LEU A N 1
ATOM 1771 C CA . LEU A 1 212 ? -25.853 1.370 11.547 1.00 49.31 212 LEU A CA 1
ATOM 1772 C C . LEU A 1 212 ? -25.712 2.814 11.052 1.00 49.31 212 LEU A C 1
ATOM 1774 O O . LEU A 1 212 ? -24.618 3.404 11.225 1.00 49.31 212 LEU A O 1
#

Foldseek 3Di:
DLLLCQLLDPPHPWDFLFAFPNQTDISNQSVQLPQPHARDLSVLVSLLVVVQVVLCVVPVHGPDDDARPCQAVVQVVQVPDDPVPRDDDDPVNVVRHDYHPPADPVNLQDLVVQVVVQVVVCVVVVHDPVGTDGDDRDDDDQADDPDDHLPSVSSSVLSVLPRPDDDDPGSDDDNDDSVRSSVSSVVSSCCRSCDPRGPCNVVSCVVSVVVD

pLDDT: mean 74.92, std 18.41, range [32.38, 97.25]

Sequence (212 aa):
MKFYRSITVFGVPNRVVCNINEQILDTNECWGFGPGEKVDNMVVLFGGITMMYFERRRYGHVKRIQFNPLYTTHVLTDSRRMKVKRRQLTLKDYLAYFCSGLILLEDILTADFAHNLELFFGMLMNCSQDDRPKFEVHCDITLIQTNLYDCGIIVLQMMELWDGHKKFDGNTMPNYTNEQLQHIRHQYIWHWILDVDNIHRHEVLQYYDALL